Protein AF-A0A7G1I398-F1 (afdb_monomer_lite)

Sequence (255 aa):
MATLSQIRTWSTQHLIEAATYWTKTADQWEDVFLQMRNQSHTLIWEGAGGDALRARTGADFTVVSAKADQLRQASKIARDGAGTIGAAQRRVLFAIEDTHNAGFAVGEDFSVIDSRTSRSAAEQAARQAQAQAFAADIRQRVAQLLGVEHDVAGKITAATAGIAATTFPETPHDPKPRIQAVDNHTFKDSPQQPQPPDDPARMTPEQARAAYNQLKGEIRDHNSWRPRSMTPARSPPTTEKQMRSMPGKAPWRRS

pLDDT: mean 79.18, std 24.16, range [28.58, 98.69]

Radius of gyration: 39.46 Å; chains: 1; bounding box: 92×40×118 Å

Structure (mmCIF, N/CA/C/O backbone):
data_AF-A0A7G1I398-F1
#
_entry.id   AF-A0A7G1I398-F1
#
loop_
_atom_site.group_PDB
_atom_site.id
_atom_site.type_symbol
_atom_site.label_atom_id
_atom_site.label_alt_id
_atom_site.label_comp_id
_atom_site.label_asym_id
_atom_site.label_entity_id
_atom_site.label_seq_id
_atom_site.pdbx_PDB_ins_code
_atom_site.Cartn_x
_atom_site.Cartn_y
_atom_site.Cartn_z
_atom_site.occupancy
_atom_site.B_iso_or_equiv
_atom_site.auth_seq_id
_atom_site.auth_comp_id
_atom_site.auth_asym_id
_atom_site.auth_atom_id
_atom_site.pdbx_PDB_model_num
ATOM 1 N N . MET A 1 1 ? 2.650 -4.520 18.906 1.00 71.25 1 MET A N 1
ATOM 2 C CA . MET A 1 1 ? 1.226 -4.168 18.706 1.00 71.25 1 MET A CA 1
ATOM 3 C C . MET A 1 1 ? 1.149 -2.666 18.511 1.00 71.25 1 MET A C 1
ATOM 5 O O . MET A 1 1 ? 1.918 -1.976 19.169 1.00 71.25 1 MET A O 1
ATOM 9 N N . ALA A 1 2 ? 0.291 -2.186 17.610 1.00 89.88 2 ALA A N 1
ATOM 10 C CA . ALA A 1 2 ? 0.065 -0.751 17.444 1.00 89.88 2 ALA A CA 1
ATOM 11 C C . ALA A 1 2 ? -0.754 -0.188 18.620 1.00 89.88 2 ALA A C 1
ATOM 13 O O . ALA A 1 2 ? -1.571 -0.919 19.176 1.00 89.88 2 ALA A O 1
ATOM 14 N N . THR A 1 3 ? -0.552 1.078 18.983 1.00 96.50 3 THR A N 1
ATOM 15 C CA . THR A 1 3 ? -1.338 1.795 20.004 1.00 96.50 3 THR A CA 1
ATOM 16 C C . THR A 1 3 ? -2.408 2.687 19.374 1.00 96.50 3 THR A C 1
ATOM 18 O O . THR A 1 3 ? -2.333 3.027 18.191 1.00 96.50 3 THR A O 1
ATOM 21 N N . LEU A 1 4 ? -3.400 3.119 20.157 1.00 96.75 4 LEU A N 1
ATOM 22 C CA . LEU A 1 4 ? -4.424 4.069 19.703 1.00 96.75 4 LEU A CA 1
ATOM 23 C C . LEU A 1 4 ? -3.814 5.352 19.121 1.00 96.75 4 LEU A C 1
ATOM 25 O O . LEU A 1 4 ? -4.210 5.796 18.040 1.00 96.75 4 LEU A O 1
ATOM 29 N N . SER A 1 5 ? -2.835 5.933 19.813 1.00 97.38 5 SER A N 1
ATOM 30 C CA . SER A 1 5 ? -2.100 7.106 19.333 1.00 97.38 5 SER A CA 1
ATOM 31 C C . SER A 1 5 ? -1.434 6.866 17.974 1.00 97.38 5 SER A C 1
ATOM 33 O O . SER A 1 5 ? -1.557 7.709 17.086 1.00 97.38 5 SER A O 1
ATOM 35 N N . GLN A 1 6 ? -0.815 5.699 17.767 1.00 96.75 6 GLN A N 1
ATOM 36 C CA . GLN A 1 6 ? -0.226 5.316 16.480 1.00 96.75 6 GLN A CA 1
ATOM 37 C C . GLN A 1 6 ? -1.281 5.143 15.382 1.00 96.75 6 GLN A C 1
ATOM 39 O O . GLN A 1 6 ? -1.064 5.578 14.255 1.00 96.75 6 GLN A O 1
ATOM 44 N N . ILE A 1 7 ? -2.445 4.555 15.686 1.00 97.06 7 ILE A N 1
ATOM 45 C CA . ILE A 1 7 ? -3.538 4.441 14.708 1.00 97.06 7 ILE A CA 1
ATOM 46 C C . ILE A 1 7 ? -4.062 5.820 14.302 1.00 97.06 7 ILE A C 1
ATOM 48 O O . ILE A 1 7 ? -4.357 6.038 13.129 1.00 97.06 7 ILE A O 1
ATOM 52 N N . ARG A 1 8 ? -4.162 6.773 15.235 1.00 96.88 8 ARG A N 1
ATOM 53 C CA . ARG A 1 8 ? -4.637 8.137 14.944 1.00 96.88 8 ARG A CA 1
ATOM 54 C C . ARG A 1 8 ? -3.692 8.916 14.035 1.00 96.88 8 ARG A C 1
ATOM 56 O O . ARG A 1 8 ? -4.161 9.692 13.210 1.00 96.88 8 ARG A O 1
ATOM 63 N N . THR A 1 9 ? -2.387 8.709 14.174 1.00 96.38 9 THR A N 1
ATOM 64 C CA . THR A 1 9 ? -1.365 9.399 13.373 1.00 96.38 9 THR A CA 1
ATOM 65 C C . THR A 1 9 ? -0.892 8.591 12.167 1.00 96.38 9 THR A C 1
ATOM 67 O O . THR A 1 9 ? -0.005 9.043 11.440 1.00 96.38 9 THR A O 1
ATOM 70 N N . TRP A 1 10 ? -1.483 7.416 11.922 1.00 94.25 10 TRP A N 1
ATOM 71 C CA . TRP A 1 10 ? -1.125 6.563 10.795 1.00 94.25 10 TRP A CA 1
ATOM 72 C C . TRP A 1 10 ? -1.279 7.326 9.478 1.00 94.25 10 TRP A C 1
ATOM 74 O O . TRP A 1 10 ? -2.352 7.846 9.169 1.00 94.25 10 TRP A O 1
ATOM 84 N N . SER A 1 11 ? -0.199 7.382 8.699 1.00 93.69 11 SER A N 1
ATOM 85 C CA . SER A 1 11 ? -0.144 8.122 7.440 1.00 93.69 11 SER A CA 1
ATOM 86 C C . SER A 1 11 ? 0.195 7.199 6.280 1.00 93.69 11 SER A C 1
ATOM 88 O O . SER A 1 11 ? 1.131 6.405 6.346 1.00 93.69 11 SER A O 1
ATOM 90 N N . THR A 1 12 ? -0.537 7.353 5.179 1.00 96.69 12 THR A N 1
ATOM 91 C CA . THR A 1 12 ? -0.283 6.669 3.902 1.00 96.69 12 THR A CA 1
ATOM 92 C C . THR A 1 12 ? 0.390 7.583 2.877 1.00 96.69 12 THR A C 1
ATOM 94 O O . THR A 1 12 ? 0.516 7.210 1.713 1.00 96.69 12 THR A O 1
ATOM 97 N N . GLN A 1 13 ? 0.806 8.790 3.277 1.00 96.75 13 GLN A N 1
ATOM 98 C CA . GLN A 1 13 ? 1.370 9.791 2.367 1.00 96.75 13 GLN A CA 1
ATOM 99 C C . GLN A 1 13 ? 2.635 9.284 1.666 1.00 96.75 13 GLN A C 1
ATOM 101 O O . GLN A 1 13 ? 2.775 9.458 0.459 1.00 96.75 13 GLN A O 1
ATOM 106 N N . HIS A 1 14 ? 3.487 8.559 2.391 1.00 95.75 14 HIS A N 1
ATOM 107 C CA . HIS A 1 14 ? 4.705 7.956 1.851 1.00 95.75 14 HIS A CA 1
ATOM 108 C C . HIS A 1 14 ? 4.433 7.019 0.657 1.00 95.75 14 HIS A C 1
ATOM 110 O O . HIS A 1 14 ? 5.221 6.978 -0.283 1.00 95.75 14 HIS A O 1
ATOM 116 N N . LEU A 1 15 ? 3.296 6.310 0.634 1.00 98.00 15 LEU A N 1
ATOM 117 C CA . LEU A 1 15 ? 2.907 5.465 -0.503 1.00 98.00 15 LEU A CA 1
ATOM 118 C C . LEU A 1 15 ? 2.505 6.296 -1.728 1.00 98.00 15 LEU A C 1
ATOM 120 O O . LEU A 1 15 ? 2.815 5.926 -2.859 1.00 98.00 15 LEU A O 1
ATOM 124 N N . ILE A 1 16 ? 1.838 7.433 -1.519 1.00 98.19 16 ILE A N 1
ATOM 125 C CA . ILE A 1 16 ? 1.451 8.352 -2.599 1.00 98.19 16 ILE A CA 1
ATOM 126 C C . ILE A 1 16 ? 2.683 9.044 -3.194 1.00 98.19 16 ILE A C 1
ATOM 128 O O . ILE A 1 16 ? 2.800 9.172 -4.418 1.00 98.19 16 ILE A O 1
ATOM 132 N N . GLU A 1 17 ? 3.619 9.448 -2.338 1.00 97.69 17 GLU A N 1
ATOM 133 C CA . GLU A 1 17 ? 4.909 10.013 -2.736 1.00 97.69 17 GLU A CA 1
ATOM 134 C C . GLU A 1 17 ? 5.735 8.992 -3.525 1.00 97.69 17 GLU A C 1
ATOM 136 O O . GLU A 1 17 ? 6.160 9.289 -4.644 1.00 97.69 17 GLU A O 1
ATOM 141 N N . ALA A 1 18 ? 5.876 7.765 -3.010 1.00 96.81 18 ALA A N 1
ATOM 142 C CA . ALA A 1 18 ? 6.574 6.680 -3.697 1.00 96.81 18 ALA A CA 1
ATOM 143 C C . ALA A 1 18 ? 5.941 6.368 -5.059 1.00 96.81 18 ALA A C 1
ATOM 145 O O . ALA A 1 18 ? 6.643 6.277 -6.066 1.00 96.81 18 ALA A O 1
ATOM 146 N N . ALA A 1 19 ? 4.609 6.286 -5.126 1.00 98.31 19 ALA A N 1
ATOM 147 C CA . ALA A 1 19 ? 3.917 6.046 -6.383 1.00 98.31 19 ALA A CA 1
ATOM 148 C C . ALA A 1 19 ? 4.198 7.137 -7.419 1.00 98.31 19 ALA A C 1
ATOM 150 O O . ALA A 1 19 ? 4.445 6.826 -8.583 1.00 98.31 19 ALA A O 1
ATOM 151 N N . THR A 1 20 ? 4.170 8.402 -7.000 1.00 98.44 20 THR A N 1
ATOM 152 C CA . THR A 1 20 ? 4.466 9.549 -7.867 1.00 98.44 20 THR A CA 1
ATOM 153 C C . THR A 1 20 ? 5.910 9.513 -8.351 1.00 98.44 20 THR A C 1
ATOM 155 O O . THR A 1 20 ? 6.162 9.691 -9.543 1.00 98.44 20 THR A O 1
ATOM 158 N N . TYR A 1 21 ? 6.845 9.217 -7.450 1.00 97.88 21 TYR A N 1
ATOM 159 C CA . TYR A 1 21 ? 8.257 9.079 -7.776 1.00 97.88 21 TYR A CA 1
ATOM 160 C C . TYR A 1 21 ? 8.503 7.970 -8.807 1.00 97.88 21 TYR A C 1
ATOM 162 O O . TYR A 1 21 ? 9.111 8.231 -9.840 1.00 97.88 21 TYR A O 1
ATOM 170 N N . TRP A 1 22 ? 7.983 6.759 -8.589 1.00 98.31 22 TRP A N 1
ATOM 171 C CA . TRP A 1 22 ? 8.183 5.642 -9.519 1.00 98.31 22 TRP A CA 1
ATOM 172 C C . TRP A 1 22 ? 7.552 5.878 -10.892 1.00 98.31 22 TRP A C 1
ATOM 174 O O . TRP A 1 22 ? 8.166 5.513 -11.889 1.00 98.31 22 TRP A O 1
ATOM 184 N N . THR A 1 23 ? 6.387 6.537 -10.964 1.00 98.56 23 THR A N 1
ATOM 185 C CA . THR A 1 23 ? 5.783 6.916 -12.255 1.00 98.56 23 THR A CA 1
ATOM 186 C C . THR A 1 23 ? 6.714 7.865 -13.012 1.00 98.56 23 THR A C 1
ATOM 188 O O . THR A 1 23 ? 7.063 7.598 -14.155 1.00 98.56 23 THR A O 1
ATOM 191 N N . LYS A 1 24 ? 7.202 8.921 -12.347 1.00 98.44 24 LYS A N 1
ATOM 192 C CA . LYS A 1 24 ? 8.122 9.886 -12.960 1.00 98.44 24 LYS A CA 1
ATOM 193 C C . LYS A 1 24 ? 9.428 9.231 -13.422 1.00 98.44 24 LYS A C 1
ATOM 195 O O . LYS A 1 24 ? 9.930 9.554 -14.493 1.00 98.44 24 LYS A O 1
ATOM 200 N N . THR A 1 25 ? 9.977 8.325 -12.616 1.00 97.62 25 THR A N 1
ATOM 201 C CA . THR A 1 25 ? 11.196 7.586 -12.959 1.00 97.62 25 THR A CA 1
ATOM 202 C C . THR A 1 25 ? 10.980 6.687 -14.176 1.00 97.62 25 THR A C 1
ATOM 204 O O . THR A 1 25 ? 11.823 6.683 -15.067 1.00 97.62 25 THR A O 1
ATOM 207 N N . ALA A 1 26 ? 9.850 5.975 -14.246 1.00 98.00 26 ALA A N 1
ATOM 208 C CA . ALA A 1 26 ? 9.494 5.139 -15.392 1.00 98.00 26 ALA A CA 1
ATOM 209 C C . ALA A 1 26 ? 9.426 5.954 -16.693 1.00 98.00 26 ALA A C 1
ATOM 211 O O . ALA A 1 26 ? 10.051 5.577 -17.682 1.00 98.00 26 ALA A O 1
ATOM 212 N N . ASP A 1 27 ? 8.736 7.096 -16.660 1.00 98.25 27 ASP A N 1
ATOM 213 C CA . ASP A 1 27 ? 8.583 7.969 -17.827 1.00 98.25 27 ASP A CA 1
ATOM 214 C C . ASP A 1 27 ? 9.939 8.532 -18.281 1.00 98.25 27 ASP A C 1
ATOM 216 O O . ASP A 1 27 ? 10.291 8.458 -19.456 1.00 98.25 27 ASP A O 1
ATOM 220 N N . GLN A 1 28 ? 10.767 9.000 -17.339 1.00 98.25 28 GLN A N 1
ATOM 221 C CA . GLN A 1 28 ? 12.103 9.509 -17.656 1.00 98.25 28 GLN A CA 1
ATOM 222 C C . GLN A 1 28 ? 13.011 8.434 -18.273 1.00 98.25 28 GLN A C 1
ATOM 224 O O . GLN A 1 28 ? 13.799 8.728 -19.173 1.00 98.25 28 GLN A O 1
ATOM 229 N N . TRP A 1 29 ? 12.944 7.200 -17.773 1.00 97.00 29 TRP A N 1
ATOM 230 C CA . TRP A 1 29 ? 13.740 6.095 -18.299 1.00 97.00 29 TRP A CA 1
ATOM 231 C C . TRP A 1 29 ? 13.342 5.749 -19.732 1.00 97.00 29 TRP A C 1
ATOM 233 O O . TRP A 1 29 ? 14.214 5.627 -20.592 1.00 97.00 29 TRP A O 1
ATOM 243 N N . GLU A 1 30 ? 12.047 5.634 -20.012 1.00 97.56 30 GLU A N 1
ATOM 244 C CA . GLU A 1 30 ? 11.581 5.368 -21.372 1.00 97.56 30 GLU A CA 1
ATOM 245 C C . GLU A 1 30 ? 11.932 6.495 -22.336 1.00 97.56 30 GLU A C 1
ATOM 247 O O . GLU A 1 30 ? 12.449 6.207 -23.414 1.00 97.56 30 GLU A O 1
ATOM 252 N N .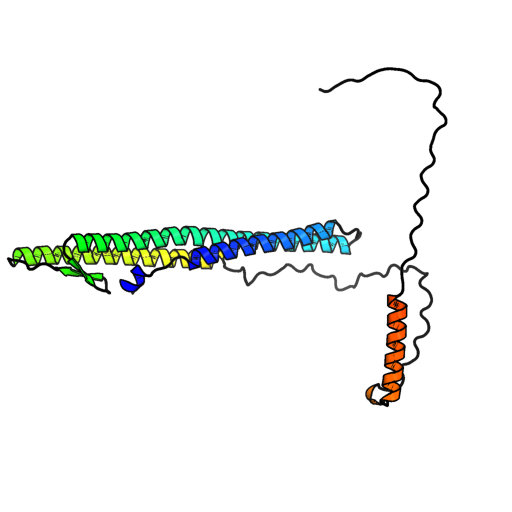 ASP A 1 31 ? 11.732 7.755 -21.944 1.00 97.88 31 ASP A N 1
ATOM 253 C CA . ASP A 1 31 ? 12.031 8.912 -22.791 1.00 97.88 31 ASP A CA 1
ATOM 254 C C . ASP A 1 31 ? 13.504 8.934 -23.221 1.00 97.88 31 ASP A C 1
ATOM 256 O O . ASP A 1 31 ? 13.814 9.054 -24.411 1.00 97.88 31 ASP A O 1
ATOM 260 N N . VAL A 1 32 ? 14.428 8.762 -22.268 1.00 97.75 32 VAL A N 1
ATOM 261 C CA . VAL A 1 32 ? 15.874 8.799 -22.539 1.00 97.75 32 VAL A CA 1
ATOM 262 C C . VAL A 1 32 ? 16.300 7.645 -23.449 1.00 97.75 32 VAL A C 1
ATOM 264 O O . VAL A 1 32 ? 17.041 7.856 -24.414 1.00 97.75 32 VAL A O 1
ATOM 267 N N . PHE A 1 33 ? 15.831 6.423 -23.186 1.00 97.12 33 PHE A N 1
ATOM 268 C CA . PHE A 1 33 ? 16.228 5.262 -23.987 1.00 97.12 33 PHE A CA 1
ATOM 269 C C . PHE A 1 33 ? 15.551 5.248 -25.364 1.00 97.12 33 PHE A C 1
ATOM 271 O O . PHE A 1 33 ? 16.179 4.851 -26.350 1.00 97.12 33 PHE A O 1
ATOM 278 N N . LEU A 1 34 ? 14.316 5.747 -25.472 1.00 97.06 34 LEU A N 1
ATOM 279 C CA . LEU A 1 34 ? 13.642 5.942 -26.753 1.00 97.06 34 LEU A CA 1
ATOM 280 C C . LEU A 1 34 ? 14.368 6.993 -27.595 1.00 97.06 34 LEU A C 1
ATOM 282 O O . LEU A 1 34 ? 14.588 6.780 -28.789 1.00 97.06 34 LEU A O 1
ATOM 286 N N . GLN A 1 35 ? 14.785 8.104 -26.982 1.00 97.31 35 GLN A N 1
ATOM 287 C CA . GLN A 1 35 ? 15.573 9.130 -27.657 1.00 97.31 35 GLN A CA 1
ATOM 288 C C . GLN A 1 35 ? 16.888 8.554 -28.192 1.00 97.31 35 GLN A C 1
ATOM 290 O O . GLN A 1 35 ? 17.193 8.751 -29.369 1.00 97.31 35 GLN A O 1
ATOM 295 N N . MET A 1 36 ? 17.633 7.808 -27.371 1.00 95.94 36 MET A N 1
ATOM 296 C CA . MET A 1 36 ? 18.892 7.175 -27.779 1.00 95.94 36 MET A CA 1
ATOM 297 C C . MET A 1 36 ? 18.688 6.212 -28.957 1.00 95.94 36 MET A C 1
ATOM 299 O O . MET A 1 36 ? 19.416 6.272 -29.953 1.00 95.94 36 MET A O 1
ATOM 303 N N . ARG A 1 37 ? 17.658 5.359 -28.884 1.00 96.38 37 ARG A N 1
ATOM 304 C CA . ARG A 1 37 ? 17.285 4.455 -29.977 1.00 96.38 37 ARG A CA 1
ATOM 305 C C . ARG A 1 37 ? 16.966 5.232 -31.250 1.00 96.38 37 ARG A C 1
ATOM 307 O O . ARG A 1 37 ? 17.517 4.920 -32.302 1.00 96.38 37 ARG A O 1
ATOM 314 N N . ASN A 1 38 ? 16.127 6.261 -31.172 1.00 96.56 38 ASN A N 1
ATOM 315 C CA . ASN A 1 38 ? 15.744 7.054 -32.339 1.00 96.56 38 ASN A CA 1
ATOM 316 C C . ASN A 1 38 ? 16.949 7.778 -32.949 1.00 96.56 38 ASN A C 1
ATOM 318 O O . ASN A 1 38 ? 17.135 7.737 -34.164 1.00 96.56 38 ASN A O 1
ATOM 322 N N . GLN A 1 39 ? 17.818 8.364 -32.123 1.00 95.62 39 GLN A N 1
ATOM 323 C CA . GLN A 1 39 ? 19.050 9.007 -32.580 1.00 95.62 39 GLN A CA 1
ATOM 324 C C . GLN A 1 39 ? 19.962 8.030 -33.331 1.00 95.62 39 GLN A C 1
ATOM 326 O O . GLN A 1 39 ? 20.506 8.403 -34.370 1.00 95.62 39 GLN A O 1
ATOM 331 N N . SER A 1 40 ? 20.056 6.766 -32.898 1.00 94.88 40 SER A N 1
ATOM 332 C CA . SER A 1 40 ? 20.838 5.744 -33.614 1.00 94.88 40 SER A CA 1
ATOM 333 C C . SER A 1 40 ? 20.365 5.502 -35.056 1.00 94.88 40 SER A C 1
ATOM 335 O O . SER A 1 40 ? 21.173 5.176 -35.926 1.00 94.88 40 SER A O 1
ATOM 337 N N . HIS A 1 41 ? 19.072 5.706 -35.328 1.00 92.75 41 HIS A N 1
ATOM 338 C CA . HIS A 1 41 ? 18.492 5.598 -36.667 1.00 92.75 41 HIS A CA 1
ATOM 339 C C . HIS A 1 41 ? 18.659 6.876 -37.502 1.00 92.75 41 HIS A C 1
ATOM 341 O O . HIS A 1 41 ? 18.581 6.807 -38.724 1.00 92.75 41 HIS A O 1
ATOM 347 N N . THR A 1 42 ? 18.903 8.031 -36.873 1.00 93.44 42 THR A N 1
ATOM 348 C CA . THR A 1 42 ? 19.147 9.301 -37.586 1.00 93.44 42 THR A CA 1
ATOM 349 C C . THR A 1 42 ? 20.588 9.467 -38.066 1.00 93.44 42 THR A C 1
ATOM 351 O O . THR A 1 42 ? 20.854 10.274 -38.954 1.00 93.44 42 THR A O 1
ATOM 354 N N . LEU A 1 43 ? 21.528 8.714 -37.488 1.00 89.69 43 LEU A N 1
ATOM 355 C CA . LEU A 1 43 ? 22.930 8.737 -37.889 1.00 89.69 43 LEU A CA 1
ATOM 356 C C . LEU A 1 43 ? 23.108 7.998 -39.220 1.00 89.69 43 LEU A C 1
ATOM 358 O O . LEU A 1 43 ? 22.781 6.815 -39.327 1.00 89.69 43 LEU A O 1
ATOM 362 N N . ILE A 1 44 ? 23.704 8.668 -40.210 1.00 89.06 44 ILE A N 1
ATOM 363 C CA . ILE A 1 44 ? 24.134 8.034 -41.465 1.00 89.06 44 ILE A CA 1
ATOM 364 C C . ILE A 1 44 ? 25.447 7.287 -41.196 1.00 89.06 44 ILE A C 1
ATOM 366 O O . ILE A 1 44 ? 26.535 7.732 -41.551 1.00 89.06 44 ILE A O 1
ATOM 370 N N . TRP A 1 45 ? 25.331 6.169 -40.483 1.00 91.88 45 TRP A N 1
ATOM 371 C CA . TRP A 1 45 ? 26.406 5.209 -40.265 1.00 91.88 45 TRP A CA 1
ATOM 372 C C . TRP A 1 45 ? 25.984 3.867 -40.856 1.00 91.88 45 TRP A C 1
ATOM 374 O O . TRP A 1 45 ? 25.194 3.112 -40.274 1.00 91.88 45 TRP A O 1
ATOM 384 N N . GLU A 1 46 ? 26.496 3.611 -42.055 1.00 90.31 46 GLU A N 1
ATOM 385 C CA . GLU A 1 46 ? 26.275 2.378 -42.800 1.00 90.31 46 GLU A CA 1
ATOM 386 C C . GLU A 1 46 ? 27.310 1.308 -42.428 1.00 90.31 46 GLU A C 1
ATOM 388 O O . GLU A 1 46 ? 28.427 1.603 -41.994 1.00 90.31 46 GLU A O 1
ATOM 393 N N . GLY A 1 47 ? 26.924 0.045 -42.601 1.00 89.81 47 GLY A N 1
ATOM 394 C CA . GLY A 1 47 ? 27.752 -1.111 -42.281 1.00 89.81 47 GLY A CA 1
ATOM 395 C C . GLY A 1 47 ? 27.607 -1.605 -40.840 1.00 89.81 47 GLY A C 1
ATOM 396 O O . GLY A 1 47 ? 26.862 -1.062 -40.022 1.00 89.81 47 GLY A O 1
ATOM 397 N N . ALA A 1 48 ? 28.362 -2.662 -40.531 1.00 89.81 48 ALA A N 1
ATOM 398 C CA . ALA A 1 48 ? 28.159 -3.496 -39.345 1.00 89.81 48 ALA A CA 1
ATOM 399 C C . ALA A 1 48 ? 28.182 -2.735 -38.004 1.00 89.81 48 ALA A C 1
ATOM 401 O O . ALA A 1 48 ? 27.483 -3.122 -37.072 1.00 89.81 48 ALA A O 1
ATOM 402 N N . GLY A 1 49 ? 28.960 -1.652 -37.894 1.00 87.44 49 GLY A N 1
ATOM 403 C CA . GLY A 1 49 ? 29.008 -0.828 -36.681 1.00 87.44 49 GLY A CA 1
ATOM 404 C C . GLY A 1 49 ? 27.700 -0.076 -36.411 1.00 87.44 49 GLY A C 1
ATOM 405 O O . GLY A 1 49 ? 27.202 -0.090 -35.286 1.00 87.44 49 GLY A O 1
ATOM 406 N N . GLY A 1 50 ? 27.101 0.517 -37.448 1.00 91.12 50 GLY A N 1
ATOM 407 C CA . GLY A 1 50 ? 25.801 1.178 -37.336 1.00 91.12 50 GLY A CA 1
ATOM 408 C C . GLY A 1 50 ? 24.674 0.186 -37.045 1.00 91.12 50 GLY A C 1
ATOM 409 O O . GLY A 1 50 ? 23.800 0.468 -36.224 1.00 91.12 50 GLY A O 1
ATOM 410 N N . ASP A 1 51 ? 24.716 -0.998 -37.663 1.00 91.25 51 ASP A N 1
ATOM 411 C CA . ASP A 1 51 ? 23.745 -2.067 -37.396 1.00 91.25 51 ASP A CA 1
ATOM 412 C C . ASP A 1 51 ? 23.836 -2.558 -35.948 1.00 91.25 51 ASP A C 1
ATOM 414 O O . ASP A 1 51 ? 22.812 -2.690 -35.277 1.00 91.25 51 ASP A O 1
ATOM 418 N N . ALA A 1 52 ? 25.055 -2.742 -35.432 1.00 90.94 52 ALA A N 1
ATOM 419 C CA . ALA A 1 52 ? 25.286 -3.111 -34.040 1.00 90.94 52 ALA A CA 1
ATOM 420 C C . ALA A 1 52 ? 24.789 -2.034 -33.059 1.00 90.94 52 ALA A C 1
ATOM 422 O O . ALA A 1 52 ? 24.173 -2.372 -32.048 1.00 90.94 52 ALA A O 1
ATOM 423 N N . LEU A 1 53 ? 24.990 -0.744 -33.359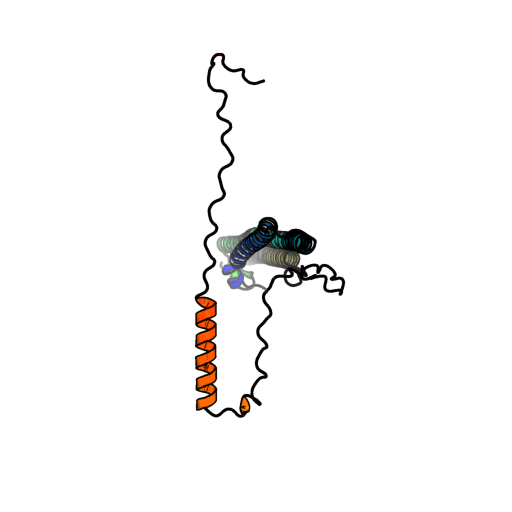 1.00 92.44 53 LEU A N 1
ATOM 424 C CA . LEU A 1 53 ? 24.468 0.358 -32.541 1.00 92.44 53 LEU A CA 1
ATOM 425 C C . LEU A 1 53 ? 22.931 0.346 -32.483 1.00 92.44 53 LEU A C 1
ATOM 427 O O . LEU A 1 53 ? 22.349 0.436 -31.399 1.00 92.44 53 LEU A O 1
ATOM 431 N N . ARG A 1 54 ? 22.265 0.212 -33.637 1.00 94.44 54 ARG A N 1
ATOM 432 C CA . ARG A 1 54 ? 20.795 0.134 -33.718 1.00 94.44 54 ARG A CA 1
ATOM 433 C C . ARG A 1 54 ? 20.257 -1.092 -32.977 1.00 94.44 54 ARG A C 1
ATOM 435 O O . ARG A 1 54 ? 19.291 -0.980 -32.225 1.00 94.44 54 ARG A O 1
ATOM 442 N N . ALA A 1 55 ? 20.910 -2.245 -33.134 1.00 92.81 55 ALA A N 1
ATOM 443 C CA . ALA A 1 55 ? 20.542 -3.470 -32.430 1.00 92.81 55 ALA A CA 1
ATOM 444 C C . ALA A 1 55 ? 20.676 -3.317 -30.907 1.00 92.81 55 ALA A C 1
ATOM 446 O O . ALA A 1 55 ? 19.740 -3.635 -30.174 1.00 92.81 55 ALA A O 1
ATOM 447 N N . ARG A 1 56 ? 21.804 -2.774 -30.429 1.00 93.25 56 ARG A N 1
ATOM 448 C CA . ARG A 1 56 ? 22.057 -2.571 -28.997 1.00 93.25 56 ARG A CA 1
ATOM 449 C C . ARG A 1 56 ? 21.071 -1.592 -28.372 1.00 93.25 56 ARG A C 1
ATOM 451 O O . ARG A 1 56 ? 20.437 -1.925 -27.381 1.00 93.25 56 ARG A O 1
ATOM 458 N N . THR A 1 57 ? 20.888 -0.415 -28.969 1.00 95.25 57 THR A N 1
ATOM 459 C CA . THR A 1 57 ? 19.953 0.590 -28.431 1.00 95.25 57 THR A CA 1
ATOM 460 C C . THR A 1 57 ? 18.502 0.097 -28.433 1.00 95.25 57 THR A C 1
ATOM 462 O O . THR A 1 57 ? 17.743 0.429 -27.525 1.00 95.25 57 THR A O 1
ATOM 465 N N . GLY A 1 58 ? 18.113 -0.746 -29.398 1.00 94.94 58 GLY A N 1
ATOM 466 C CA . GLY A 1 58 ? 16.820 -1.435 -29.389 1.00 94.94 58 GLY A CA 1
ATOM 467 C C . GLY A 1 58 ? 16.682 -2.473 -28.267 1.00 94.94 58 GLY A C 1
ATOM 468 O O . GLY A 1 58 ? 15.641 -2.526 -27.605 1.00 94.94 58 GLY A O 1
ATOM 469 N N . ALA A 1 59 ? 17.722 -3.277 -28.028 1.00 94.81 59 ALA A N 1
ATOM 470 C CA . ALA A 1 59 ? 17.746 -4.256 -26.941 1.00 94.81 59 ALA A CA 1
ATOM 471 C C . ALA A 1 59 ? 17.701 -3.575 -25.563 1.00 94.81 59 ALA A C 1
ATOM 473 O O . ALA A 1 59 ? 16.873 -3.937 -24.727 1.00 94.81 59 ALA A O 1
ATOM 474 N N . ASP A 1 60 ? 18.515 -2.537 -25.362 1.00 94.88 60 ASP A N 1
ATOM 475 C CA . ASP A 1 60 ? 18.554 -1.756 -24.124 1.00 94.88 60 ASP A CA 1
ATOM 476 C C . ASP A 1 60 ? 17.202 -1.082 -23.851 1.00 94.88 60 ASP A C 1
ATOM 478 O O . ASP A 1 60 ? 16.684 -1.168 -22.738 1.00 94.88 60 ASP A O 1
ATOM 482 N N . PHE A 1 61 ? 16.577 -0.483 -24.875 1.00 95.94 61 PHE A N 1
ATOM 483 C CA . PHE A 1 61 ? 15.235 0.092 -24.748 1.00 95.94 61 PHE A CA 1
ATOM 484 C C . PHE A 1 61 ? 14.203 -0.955 -24.311 1.00 95.94 61 PHE A C 1
ATOM 486 O O . PHE A 1 61 ? 13.407 -0.690 -23.417 1.00 95.94 61 PHE A O 1
ATOM 493 N N . THR A 1 62 ? 14.253 -2.166 -24.874 1.00 96.00 62 THR A N 1
ATOM 494 C CA . THR A 1 62 ? 13.336 -3.256 -24.495 1.00 96.00 62 THR A CA 1
ATOM 495 C C . THR A 1 62 ? 13.478 -3.631 -23.016 1.00 96.00 62 THR A C 1
ATOM 497 O O . THR A 1 62 ? 12.473 -3.802 -22.324 1.00 96.00 62 THR A O 1
ATOM 500 N N . VAL A 1 63 ? 14.714 -3.726 -22.511 1.00 95.56 63 VAL A N 1
ATOM 501 C CA . VAL A 1 63 ? 14.979 -3.994 -21.088 1.00 95.56 63 VAL A CA 1
ATOM 502 C C . VAL A 1 63 ? 14.415 -2.872 -20.217 1.00 95.56 63 VAL A C 1
ATOM 504 O O . VAL A 1 63 ? 13.718 -3.148 -19.241 1.00 95.56 63 VAL A O 1
ATOM 507 N N . VAL A 1 64 ? 14.677 -1.613 -20.573 1.00 96.12 64 VAL A N 1
ATOM 508 C CA . VAL A 1 64 ? 14.230 -0.460 -19.784 1.00 96.12 64 VAL A CA 1
ATOM 509 C C . VAL A 1 64 ? 12.716 -0.312 -19.775 1.00 96.12 64 VAL A C 1
ATOM 511 O O . VAL A 1 64 ? 12.165 -0.108 -18.697 1.00 96.12 64 VAL A O 1
ATOM 514 N N . SER A 1 65 ? 12.033 -0.473 -20.910 1.00 96.44 65 SER A N 1
ATOM 515 C CA . SER A 1 65 ? 10.565 -0.431 -20.961 1.00 96.44 65 SER A CA 1
ATOM 516 C C . SER A 1 65 ? 9.940 -1.471 -20.032 1.00 96.44 65 SER A C 1
ATOM 518 O O . SER A 1 65 ? 9.052 -1.147 -19.249 1.00 96.44 65 SER A O 1
ATOM 520 N N . ALA A 1 66 ? 10.477 -2.696 -19.998 1.00 95.88 66 ALA A N 1
ATOM 521 C CA . ALA A 1 66 ? 9.995 -3.709 -19.060 1.00 95.88 66 ALA A CA 1
ATOM 522 C C . ALA A 1 66 ? 10.172 -3.281 -17.588 1.00 95.88 66 ALA A C 1
ATOM 524 O O . ALA A 1 66 ? 9.312 -3.554 -16.750 1.00 95.88 66 ALA A O 1
ATOM 525 N N . LYS A 1 67 ? 11.266 -2.586 -17.247 1.00 95.88 67 LYS A N 1
ATOM 526 C CA . LYS A 1 67 ? 11.494 -2.051 -15.891 1.00 95.88 67 LYS A CA 1
ATOM 527 C C . LYS A 1 67 ? 10.624 -0.838 -15.572 1.00 95.88 67 LYS A C 1
ATOM 529 O O . LYS A 1 67 ? 10.154 -0.715 -14.441 1.00 95.88 67 LYS A O 1
ATOM 534 N N . ALA A 1 68 ? 10.375 0.026 -16.548 1.00 97.25 68 ALA A N 1
ATOM 535 C CA . ALA A 1 68 ? 9.440 1.135 -16.426 1.00 97.25 68 ALA A CA 1
ATOM 536 C C . ALA A 1 68 ? 8.019 0.619 -16.140 1.00 97.25 68 ALA A C 1
ATOM 538 O O . ALA A 1 68 ? 7.359 1.108 -15.223 1.00 97.25 68 ALA A O 1
ATOM 539 N N . ASP A 1 69 ? 7.594 -0.452 -16.811 1.00 97.38 69 ASP A N 1
ATOM 540 C CA . ASP A 1 69 ? 6.318 -1.113 -16.528 1.00 97.38 69 ASP A CA 1
ATOM 541 C C . ASP A 1 69 ? 6.261 -1.711 -15.115 1.00 97.38 69 ASP A C 1
ATOM 543 O O . ASP A 1 69 ? 5.253 -1.553 -14.420 1.00 97.38 69 ASP A O 1
ATOM 547 N N . GLN A 1 70 ? 7.352 -2.323 -14.631 1.00 97.50 70 GLN A N 1
ATOM 548 C CA . GLN A 1 70 ? 7.443 -2.772 -13.232 1.00 97.50 70 GLN A CA 1
ATOM 549 C C . GLN A 1 70 ? 7.262 -1.605 -12.245 1.00 97.50 70 GLN A C 1
ATOM 551 O O . GLN A 1 70 ? 6.501 -1.721 -11.281 1.00 97.50 70 GLN A O 1
ATOM 556 N N . LEU A 1 71 ? 7.904 -0.458 -12.497 1.00 98.06 71 LEU A N 1
ATOM 557 C CA . LEU A 1 71 ? 7.750 0.746 -11.673 1.00 98.06 71 LEU A CA 1
ATOM 558 C C . LEU A 1 71 ? 6.314 1.286 -11.696 1.00 98.06 71 LEU A C 1
ATOM 560 O O . LEU A 1 71 ? 5.776 1.626 -10.642 1.00 98.06 71 LEU A O 1
ATOM 564 N N . ARG A 1 72 ? 5.654 1.312 -12.860 1.00 98.50 72 ARG A N 1
ATOM 565 C CA . ARG A 1 72 ? 4.242 1.723 -12.970 1.00 98.50 72 ARG A CA 1
ATOM 566 C C . ARG A 1 72 ? 3.311 0.778 -12.216 1.00 98.50 72 ARG A C 1
ATOM 568 O O . ARG A 1 72 ? 2.384 1.237 -11.542 1.00 98.50 72 ARG A O 1
ATOM 575 N N . GLN A 1 73 ? 3.577 -0.526 -12.266 1.00 98.25 73 GLN A N 1
ATOM 576 C CA . GLN A 1 73 ? 2.830 -1.511 -11.489 1.00 98.25 73 GLN A CA 1
ATOM 577 C C . GLN A 1 73 ? 3.013 -1.287 -9.981 1.00 98.25 73 GLN A C 1
ATOM 579 O O . GLN A 1 73 ? 2.026 -1.278 -9.239 1.00 98.25 73 GLN A O 1
ATOM 584 N N . ALA A 1 74 ? 4.242 -1.032 -9.523 1.00 98.00 74 ALA A N 1
ATOM 585 C CA . ALA A 1 74 ? 4.512 -0.674 -8.132 1.00 98.00 74 ALA A CA 1
ATOM 586 C C . ALA A 1 74 ? 3.783 0.622 -7.725 1.00 98.00 74 ALA A C 1
ATOM 588 O O . ALA A 1 74 ? 3.161 0.666 -6.661 1.00 98.00 74 ALA A O 1
ATOM 589 N N . SER A 1 75 ? 3.759 1.645 -8.592 1.00 98.62 75 SER A N 1
ATOM 590 C CA . SER A 1 75 ? 2.998 2.882 -8.359 1.00 98.62 75 SER A CA 1
ATOM 591 C C . SER A 1 75 ? 1.510 2.621 -8.165 1.00 98.62 75 SER A C 1
ATOM 593 O O . SER A 1 75 ? 0.895 3.193 -7.264 1.00 98.62 75 SER A O 1
ATOM 595 N N . LYS A 1 76 ? 0.916 1.767 -9.006 1.00 98.62 76 LYS A N 1
ATOM 596 C CA . LYS A 1 76 ? -0.500 1.406 -8.897 1.00 98.62 76 LYS A CA 1
ATOM 597 C C . LYS A 1 76 ? -0.785 0.711 -7.567 1.00 98.62 76 LYS A C 1
ATOM 599 O O . LYS A 1 76 ? -1.688 1.130 -6.849 1.00 98.62 76 LYS A O 1
ATOM 604 N N . ILE A 1 77 ? 0.023 -0.289 -7.210 1.00 98.62 77 ILE A N 1
ATOM 605 C CA . ILE A 1 77 ? -0.106 -1.020 -5.942 1.00 98.62 77 ILE A CA 1
ATOM 606 C C . ILE A 1 77 ? -0.006 -0.065 -4.747 1.00 98.62 77 ILE A C 1
ATOM 608 O O . ILE A 1 77 ? -0.817 -0.162 -3.832 1.00 98.62 77 ILE A O 1
ATOM 612 N N . ALA A 1 78 ? 0.938 0.879 -4.756 1.00 98.50 78 ALA A N 1
ATOM 613 C CA . ALA A 1 78 ? 1.092 1.839 -3.667 1.00 98.50 78 ALA A CA 1
ATOM 614 C C . ALA A 1 78 ? -0.104 2.802 -3.542 1.00 98.50 78 ALA A C 1
ATOM 616 O O . ALA A 1 78 ? -0.571 3.038 -2.427 1.00 98.50 78 ALA A O 1
ATOM 617 N N . ARG A 1 79 ? -0.659 3.309 -4.655 1.00 98.69 79 ARG A N 1
ATOM 618 C CA . ARG A 1 79 ? -1.873 4.155 -4.633 1.00 98.69 79 ARG A CA 1
ATOM 619 C C . ARG A 1 79 ? -3.099 3.387 -4.135 1.00 98.69 79 ARG A C 1
ATOM 621 O O . ARG A 1 79 ? -3.790 3.861 -3.232 1.00 98.69 79 ARG A O 1
ATOM 628 N N . ASP A 1 80 ? -3.334 2.196 -4.681 1.00 98.56 80 ASP A N 1
ATOM 629 C CA . ASP A 1 80 ? -4.454 1.331 -4.289 1.00 98.56 80 ASP A CA 1
ATOM 630 C C . ASP A 1 80 ? -4.317 0.908 -2.809 1.00 98.56 80 ASP A C 1
ATOM 632 O O . ASP A 1 80 ? -5.280 0.929 -2.032 1.00 98.56 80 ASP A O 1
ATOM 636 N N . GLY A 1 81 ? -3.091 0.586 -2.390 1.00 98.38 81 GLY A N 1
ATOM 637 C CA . GLY A 1 81 ? -2.737 0.232 -1.020 1.00 98.38 81 GLY A CA 1
ATOM 638 C C . GLY A 1 81 ? -2.972 1.373 -0.034 1.00 98.38 81 GLY A C 1
ATOM 639 O O . GLY A 1 81 ? -3.610 1.159 0.994 1.00 98.38 81 GLY A O 1
ATOM 640 N N . ALA A 1 82 ? -2.561 2.599 -0.369 1.00 98.50 82 ALA A N 1
ATOM 641 C CA . ALA A 1 82 ? -2.823 3.785 0.446 1.00 98.50 82 ALA A CA 1
ATOM 642 C C . ALA A 1 82 ? -4.325 3.990 0.699 1.00 98.50 82 ALA A C 1
ATOM 644 O O . ALA A 1 82 ? -4.744 4.212 1.837 1.00 98.50 82 ALA A O 1
ATOM 645 N N . GLY A 1 83 ? -5.152 3.852 -0.344 1.00 98.06 83 GLY A N 1
ATOM 646 C CA . GLY A 1 83 ? -6.607 3.934 -0.212 1.00 98.06 83 GLY A CA 1
ATOM 647 C C . GLY A 1 83 ? -7.179 2.848 0.706 1.00 98.06 83 GLY A C 1
ATOM 648 O O . GLY A 1 83 ? -8.013 3.134 1.571 1.00 98.06 83 GLY A O 1
ATOM 649 N N . THR A 1 84 ? -6.696 1.613 0.556 1.00 98.38 84 THR A N 1
ATOM 650 C CA . THR A 1 84 ? -7.170 0.449 1.323 1.00 98.38 84 THR A CA 1
ATOM 651 C C . THR A 1 84 ? -6.773 0.535 2.801 1.00 98.38 84 THR A C 1
ATOM 653 O O . THR A 1 84 ? -7.627 0.349 3.672 1.00 98.38 84 THR A O 1
ATOM 656 N N . ILE A 1 85 ? -5.517 0.891 3.094 1.00 98.56 85 ILE A N 1
ATOM 657 C CA . ILE A 1 85 ? -5.007 1.113 4.457 1.00 98.56 85 ILE A CA 1
ATOM 658 C C . ILE A 1 85 ? -5.772 2.261 5.121 1.00 98.56 85 ILE A C 1
ATOM 660 O O . ILE A 1 85 ? -6.298 2.094 6.221 1.00 98.56 85 ILE A O 1
ATOM 664 N N . GLY A 1 86 ? -5.926 3.398 4.433 1.00 98.25 86 GLY A N 1
ATOM 665 C CA . GLY A 1 86 ? -6.673 4.539 4.964 1.00 98.25 86 GLY A CA 1
ATOM 666 C C . GLY A 1 86 ? -8.138 4.201 5.265 1.00 98.25 86 GLY A C 1
ATOM 667 O O . GLY A 1 86 ? -8.699 4.659 6.260 1.00 98.25 86 GLY A O 1
ATOM 668 N N . ALA A 1 87 ? -8.778 3.356 4.450 1.00 98.25 87 ALA A N 1
ATOM 669 C CA . ALA A 1 87 ? -10.126 2.868 4.736 1.00 98.25 87 ALA A CA 1
ATOM 670 C C . ALA A 1 87 ? -10.173 1.948 5.966 1.00 98.25 87 ALA A C 1
ATOM 672 O O . ALA A 1 87 ? -11.103 2.051 6.765 1.00 98.25 87 ALA A O 1
ATOM 673 N N . ALA A 1 88 ? -9.192 1.059 6.144 1.00 98.44 88 ALA A N 1
ATOM 674 C CA . ALA A 1 88 ? -9.097 0.208 7.329 1.00 98.44 88 ALA A CA 1
ATOM 675 C C . ALA A 1 88 ? -8.851 1.029 8.609 1.00 98.44 88 ALA A C 1
ATOM 677 O O . ALA A 1 88 ? -9.533 0.805 9.607 1.00 98.44 88 ALA A O 1
ATOM 678 N N . GLN A 1 89 ? -7.985 2.046 8.555 1.00 98.56 89 GLN A N 1
ATOM 679 C CA . GLN A 1 89 ? -7.756 2.984 9.658 1.00 98.56 89 GLN A CA 1
ATOM 680 C C . GLN A 1 89 ? -9.052 3.696 10.062 1.00 98.56 89 GLN A C 1
ATOM 682 O O . GLN A 1 89 ? -9.423 3.680 11.234 1.00 98.56 89 GLN A O 1
ATOM 687 N N . ARG A 1 90 ? -9.797 4.257 9.096 1.00 98.56 90 ARG A N 1
ATOM 688 C CA . ARG A 1 90 ? -11.090 4.906 9.379 1.00 98.56 90 ARG A CA 1
ATOM 689 C C . ARG A 1 90 ? -12.086 3.959 10.048 1.00 98.56 90 ARG A C 1
ATOM 691 O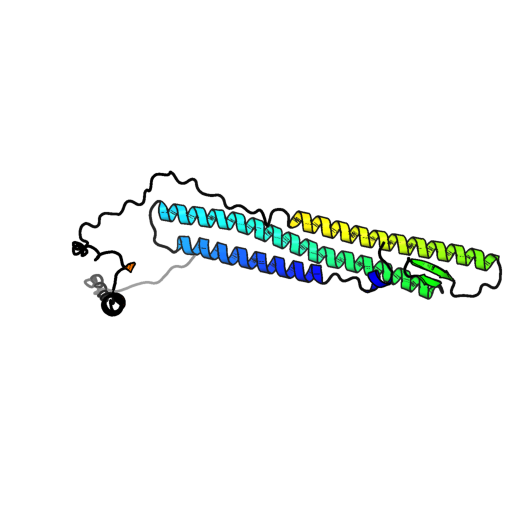 O . ARG A 1 90 ? -12.769 4.374 10.973 1.00 98.56 90 ARG A O 1
ATOM 698 N N . ARG A 1 91 ? -12.140 2.683 9.645 1.00 98.56 91 ARG A N 1
ATOM 699 C CA . ARG A 1 91 ? -13.010 1.682 10.296 1.00 98.56 91 ARG A CA 1
ATOM 700 C C . ARG A 1 91 ? -12.653 1.453 11.764 1.00 98.56 91 ARG A C 1
ATOM 702 O O . ARG A 1 91 ? -13.563 1.225 12.553 1.00 98.56 91 ARG A O 1
ATOM 709 N N . VAL A 1 92 ? -11.368 1.491 12.124 1.00 98.69 92 VAL A N 1
ATOM 710 C CA . VAL A 1 92 ? -10.931 1.416 13.529 1.00 98.69 92 VAL A CA 1
ATOM 711 C C . VAL A 1 92 ? -11.383 2.666 14.283 1.00 98.69 92 VAL A C 1
ATOM 713 O O . VAL A 1 92 ? -11.989 2.553 15.344 1.00 98.69 92 VAL A O 1
ATOM 716 N N . LEU A 1 93 ? -11.137 3.851 13.715 1.00 98.56 93 LEU A N 1
ATOM 717 C CA . LEU A 1 93 ? -11.489 5.126 14.345 1.00 98.56 93 LEU A CA 1
ATOM 718 C C . LEU A 1 93 ? -13.002 5.277 14.559 1.00 98.56 93 LEU A C 1
ATOM 720 O O . LEU A 1 93 ? -13.405 5.705 15.635 1.00 98.56 93 LEU A O 1
ATOM 724 N N . PHE A 1 94 ? -13.830 4.849 13.602 1.00 98.56 94 PHE A N 1
ATOM 725 C CA . PHE A 1 94 ? -15.286 4.849 13.767 1.00 98.56 94 PHE A CA 1
ATOM 726 C C . PHE A 1 94 ? -15.757 3.877 14.852 1.00 98.56 94 PHE A C 1
ATOM 728 O O . PHE A 1 94 ? -16.595 4.248 15.659 1.00 98.56 94 PHE A O 1
ATOM 735 N N . ALA A 1 95 ? -15.176 2.676 14.957 1.00 98.56 95 ALA A N 1
ATOM 736 C CA . ALA A 1 95 ? -15.530 1.750 16.038 1.00 98.56 95 ALA A CA 1
ATOM 737 C C . ALA A 1 95 ? -15.188 2.317 17.432 1.00 98.56 95 ALA A C 1
ATOM 739 O O . ALA A 1 95 ? -15.916 2.102 18.403 1.00 98.56 95 ALA A O 1
ATOM 740 N N . ILE A 1 96 ? -14.093 3.076 17.534 1.00 98.50 96 ILE A N 1
ATOM 741 C CA . ILE A 1 96 ? -13.718 3.792 18.760 1.00 98.50 96 ILE A CA 1
ATOM 742 C C . ILE A 1 96 ? -14.713 4.918 19.058 1.00 98.50 96 ILE A C 1
ATOM 744 O O . ILE A 1 96 ? -15.137 5.071 20.201 1.00 98.50 96 ILE A O 1
ATOM 748 N N . GLU A 1 97 ? -15.104 5.688 18.045 1.00 98.44 97 GLU A N 1
ATOM 749 C CA . GLU A 1 97 ? -16.107 6.747 18.178 1.00 98.44 97 GLU A CA 1
ATOM 750 C C . GLU A 1 97 ? -17.472 6.189 18.610 1.00 98.44 97 GLU A C 1
ATOM 752 O O . GLU A 1 97 ? -18.060 6.686 19.569 1.00 98.44 97 GLU A O 1
ATOM 757 N N . ASP A 1 98 ? -17.928 5.092 18.003 1.00 98.25 98 ASP A N 1
ATOM 758 C CA . ASP A 1 98 ? -19.152 4.382 18.391 1.00 98.25 98 ASP A CA 1
ATOM 759 C C . ASP A 1 98 ? -19.088 3.893 19.847 1.00 98.25 98 ASP A C 1
ATOM 761 O O . ASP A 1 98 ? -20.051 4.026 20.608 1.00 98.25 98 ASP A O 1
ATOM 765 N N . THR A 1 99 ? -17.927 3.386 20.270 1.00 98.44 99 THR A N 1
ATOM 766 C CA . THR A 1 99 ? -17.680 2.951 21.654 1.00 98.44 99 THR A CA 1
ATOM 767 C C . THR A 1 99 ? -17.756 4.129 22.631 1.00 98.44 99 THR A C 1
ATOM 769 O O . THR A 1 99 ? -18.380 4.022 23.692 1.00 98.44 99 THR A O 1
ATOM 772 N N . HIS A 1 100 ? -17.196 5.284 22.262 1.00 98.12 100 HIS A N 1
ATOM 773 C CA . HIS A 1 100 ? -17.324 6.516 23.039 1.00 98.12 100 HIS A CA 1
ATOM 774 C C . HIS A 1 100 ? -18.773 6.998 23.136 1.00 98.12 100 HIS A C 1
ATOM 776 O O . HIS A 1 100 ? -19.250 7.290 24.236 1.00 98.12 100 HIS A O 1
ATOM 782 N N . ASN A 1 101 ? -19.505 6.990 22.023 1.00 97.62 101 ASN A N 1
ATOM 783 C CA . ASN A 1 101 ? -20.920 7.361 21.973 1.00 97.62 101 ASN A CA 1
ATOM 784 C C . ASN A 1 101 ? -21.799 6.426 22.827 1.00 97.62 101 ASN A C 1
ATOM 786 O O . ASN A 1 101 ? -22.782 6.863 23.430 1.00 97.62 101 ASN A O 1
ATOM 790 N N . ALA A 1 102 ? -21.410 5.155 22.972 1.00 97.25 102 ALA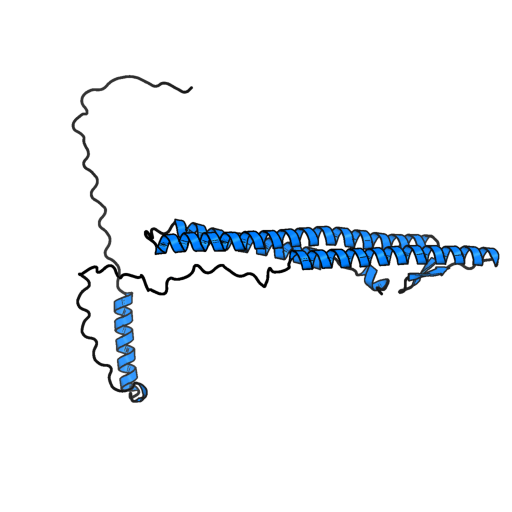 A N 1
ATOM 791 C CA . ALA A 1 102 ? -22.058 4.188 23.863 1.00 97.25 102 ALA A CA 1
ATOM 792 C C . ALA A 1 102 ? -21.745 4.395 25.367 1.00 97.25 102 ALA A C 1
ATOM 794 O O . ALA A 1 102 ? -22.277 3.677 26.229 1.00 97.25 102 ALA A O 1
ATOM 795 N N . GLY A 1 103 ? -20.924 5.394 25.707 1.00 97.19 103 GLY A N 1
ATOM 796 C CA . GLY A 1 103 ? -20.541 5.724 27.078 1.00 97.19 103 GLY A CA 1
ATOM 797 C C . GLY A 1 103 ? -19.429 4.833 27.621 1.00 97.19 103 GLY A C 1
ATOM 798 O O . GLY A 1 103 ? -19.486 4.446 28.783 1.00 97.19 103 GLY A O 1
ATOM 799 N N . PHE A 1 104 ? -18.461 4.473 26.783 1.00 98.19 104 PHE A N 1
ATOM 800 C CA . PHE A 1 104 ? -17.247 3.777 27.200 1.00 98.19 104 PHE A CA 1
ATOM 801 C C . PHE A 1 104 ? -16.006 4.606 26.842 1.00 98.19 104 PHE A C 1
ATOM 803 O O . PHE A 1 104 ? -16.026 5.443 25.939 1.00 98.19 104 PHE A O 1
ATOM 810 N N . ALA A 1 105 ? -14.902 4.387 27.547 1.00 97.94 105 ALA A N 1
ATOM 811 C CA . ALA A 1 105 ? -13.599 4.941 27.194 1.00 97.94 105 ALA A CA 1
ATOM 812 C C . ALA A 1 105 ? -12.694 3.838 26.635 1.00 97.94 105 ALA A C 1
ATOM 814 O O . ALA A 1 105 ? -12.760 2.695 27.086 1.00 97.94 105 ALA A O 1
ATOM 815 N N . VAL A 1 106 ? -11.856 4.190 25.658 1.00 98.38 106 VAL A N 1
ATOM 816 C CA . VAL A 1 106 ? -10.915 3.277 25.000 1.00 98.38 106 VAL A CA 1
ATOM 817 C C . VAL A 1 106 ? -9.489 3.671 25.385 1.00 98.38 106 VAL A C 1
ATOM 819 O O . VAL A 1 106 ? -9.114 4.835 25.231 1.00 98.38 106 VAL A O 1
ATOM 822 N N . GLY A 1 107 ? -8.714 2.718 25.902 1.00 97.56 107 GLY A N 1
ATOM 823 C CA . GLY A 1 107 ? -7.308 2.895 26.270 1.00 97.56 107 GLY A CA 1
ATOM 824 C C . GLY A 1 107 ? -6.346 2.798 25.080 1.00 97.56 107 GLY A C 1
ATOM 825 O O . GLY A 1 107 ? -6.728 2.420 23.972 1.00 97.56 107 GLY A O 1
ATOM 826 N N . GLU A 1 108 ? -5.065 3.101 25.315 1.00 97.50 108 GLU A N 1
ATOM 827 C CA . GLU A 1 108 ? -4.010 3.012 24.286 1.00 97.50 108 GLU A CA 1
ATOM 828 C C . GLU A 1 108 ? -3.810 1.596 23.728 1.00 97.50 108 GLU A C 1
ATOM 830 O O . GLU A 1 108 ? -3.386 1.438 22.586 1.00 97.50 108 GLU A O 1
ATOM 835 N N . ASP A 1 109 ? -4.135 0.579 24.520 1.00 96.94 109 ASP A N 1
ATOM 836 C CA . ASP A 1 109 ? -4.076 -0.844 24.184 1.00 96.94 109 ASP A CA 1
ATOM 837 C C . ASP A 1 109 ? -5.402 -1.394 23.626 1.00 96.94 109 ASP A C 1
ATOM 839 O O . ASP A 1 109 ? -5.543 -2.603 23.426 1.00 96.94 109 ASP A O 1
ATOM 843 N N . PHE A 1 110 ? -6.377 -0.513 23.378 1.00 97.88 110 PHE A N 1
ATOM 844 C CA . PHE A 1 110 ? -7.747 -0.844 22.979 1.00 97.88 110 PHE A CA 1
ATOM 845 C C . PHE A 1 110 ? -8.546 -1.630 24.027 1.00 97.88 110 PHE A C 1
ATOM 847 O O . PHE A 1 110 ? -9.559 -2.256 23.697 1.00 97.88 110 PHE A O 1
ATOM 854 N N . SER A 1 111 ? -8.129 -1.588 25.295 1.00 97.38 111 SER A N 1
ATOM 855 C CA . SER A 1 111 ? -9.022 -1.929 26.400 1.00 97.38 111 SER A CA 1
ATOM 856 C C . SER A 1 111 ? -10.204 -0.956 26.434 1.00 97.38 111 SER A C 1
ATOM 858 O O . SER A 1 111 ? -10.083 0.210 26.054 1.00 97.38 111 SER A O 1
ATOM 860 N N . VAL A 1 112 ? -11.366 -1.446 26.863 1.00 98.50 112 VAL A N 1
ATOM 861 C CA . VAL A 1 112 ? -12.595 -0.652 26.947 1.00 98.50 112 VAL A CA 1
ATOM 862 C C . VAL A 1 112 ? -13.092 -0.683 28.382 1.00 98.50 112 VAL A C 1
ATOM 864 O O . VAL A 1 112 ? -13.255 -1.759 28.959 1.00 98.50 112 VAL A O 1
ATOM 867 N N . ILE A 1 113 ? -13.328 0.497 28.947 1.00 96.06 113 ILE A N 1
ATOM 868 C CA . ILE A 1 113 ? -13.840 0.671 30.308 1.00 96.06 113 ILE A CA 1
ATOM 869 C C . ILE A 1 113 ? -15.153 1.444 30.277 1.00 96.06 113 ILE A C 1
ATOM 871 O O . ILE A 1 113 ? -15.332 2.355 29.468 1.00 96.06 113 ILE A O 1
ATOM 875 N N . ASP A 1 114 ? -16.088 1.073 31.148 1.00 95.25 114 ASP A N 1
ATOM 876 C CA . ASP A 1 114 ? -17.330 1.827 31.307 1.00 95.25 114 ASP A CA 1
ATOM 877 C C . ASP A 1 114 ? -17.027 3.191 31.937 1.00 95.25 114 ASP A C 1
ATOM 879 O O . ASP A 1 114 ? -16.335 3.268 32.953 1.00 95.25 114 ASP A O 1
ATOM 883 N N . SER A 1 115 ? -17.525 4.270 31.330 1.00 91.19 115 SER A N 1
ATOM 884 C CA . SER A 1 115 ? -17.399 5.620 31.888 1.00 91.19 115 SER A CA 1
ATOM 885 C C . SER A 1 115 ? -18.592 6.015 32.763 1.00 91.19 115 SER A C 1
ATOM 887 O O . SER A 1 115 ? -18.600 7.105 33.337 1.00 91.19 115 SER A O 1
ATOM 889 N N . ARG A 1 116 ? -19.604 5.145 32.883 1.00 89.31 116 ARG A N 1
ATOM 890 C CA . ARG A 1 116 ? -20.808 5.364 33.690 1.00 89.31 116 ARG A CA 1
ATOM 891 C C . ARG A 1 116 ? -20.757 4.601 35.009 1.00 89.31 116 ARG A C 1
ATOM 893 O O . ARG A 1 116 ? -20.242 3.490 35.103 1.00 89.31 116 ARG A O 1
ATOM 900 N N . THR A 1 117 ? -21.400 5.172 36.022 1.00 83.31 117 THR A N 1
ATOM 901 C CA . THR A 1 117 ? -21.654 4.485 3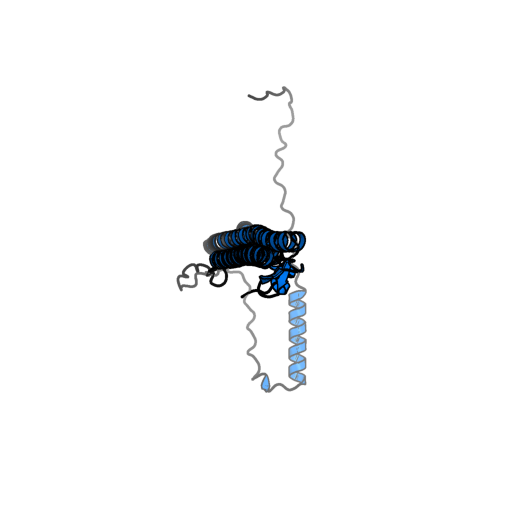7.292 1.00 83.31 117 THR A CA 1
ATOM 902 C C . THR A 1 117 ? -22.895 3.603 37.163 1.00 83.31 117 THR A C 1
ATOM 904 O O . THR A 1 117 ? -23.991 4.111 36.925 1.00 83.31 117 THR A O 1
ATOM 907 N N . SER A 1 118 ? -22.731 2.291 37.346 1.00 84.94 118 SER A N 1
ATOM 908 C CA . SER A 1 118 ? -23.847 1.334 37.394 1.00 84.94 118 SER A CA 1
ATOM 909 C C . SER A 1 118 ? -24.600 1.422 38.727 1.00 84.94 118 SER A C 1
ATOM 911 O O . SER A 1 118 ? -23.991 1.656 39.771 1.00 84.94 118 SER A O 1
ATOM 913 N N . ARG A 1 119 ? -25.922 1.210 38.714 1.00 84.56 119 ARG A N 1
ATOM 914 C CA . ARG A 1 119 ? -26.782 1.273 39.916 1.00 84.56 119 ARG A CA 1
ATOM 915 C C . ARG A 1 119 ? -27.085 -0.100 40.517 1.00 84.56 119 ARG A C 1
ATOM 917 O O . ARG A 1 119 ? -27.636 -0.177 41.611 1.00 84.56 119 ARG A O 1
ATOM 924 N N . SER A 1 120 ? -26.744 -1.179 39.811 1.00 93.38 120 SER A N 1
ATOM 925 C CA . SER A 1 120 ? -26.922 -2.559 40.270 1.00 93.38 120 SER A CA 1
ATOM 926 C C . SER A 1 120 ? -25.817 -3.486 39.753 1.00 93.38 120 SER A C 1
ATOM 928 O O . SER A 1 120 ? -25.190 -3.211 38.730 1.00 93.38 120 SER A O 1
ATOM 930 N N . ALA A 1 121 ? -25.621 -4.625 40.426 1.00 92.44 121 ALA A N 1
ATOM 931 C CA . ALA A 1 121 ? -24.666 -5.649 39.995 1.00 92.44 121 ALA A CA 1
ATOM 932 C C . ALA A 1 121 ? -25.030 -6.266 38.629 1.00 92.44 121 ALA A C 1
ATOM 934 O O . ALA A 1 121 ? -24.146 -6.558 37.827 1.00 92.44 121 ALA A O 1
ATOM 935 N N . ALA A 1 122 ? -26.326 -6.429 38.342 1.00 93.50 122 ALA A N 1
ATOM 936 C CA . ALA A 1 122 ? -26.793 -6.956 37.059 1.00 93.50 122 ALA A CA 1
ATOM 937 C C . ALA A 1 122 ? -26.485 -5.992 35.900 1.00 93.50 122 ALA A C 1
ATOM 939 O O . ALA A 1 122 ? -26.011 -6.416 34.848 1.00 93.50 122 ALA A O 1
ATOM 940 N N . GLU A 1 123 ? -26.696 -4.690 36.110 1.00 93.69 123 GLU A N 1
ATOM 941 C CA . GLU A 1 123 ? -26.332 -3.650 35.143 1.00 93.69 123 GLU A CA 1
ATOM 942 C C . GLU A 1 123 ? -24.816 -3.610 34.913 1.00 93.69 123 GLU A C 1
ATOM 944 O O . GLU A 1 123 ? -24.373 -3.604 33.765 1.00 93.69 123 GLU A O 1
ATOM 949 N N . GLN A 1 124 ? -24.021 -3.678 35.986 1.00 92.94 124 GLN A N 1
ATOM 950 C CA . GLN A 1 124 ? -22.562 -3.711 35.890 1.00 92.94 124 GLN A CA 1
ATOM 951 C C . GLN A 1 124 ? -22.070 -4.919 35.081 1.00 92.94 124 GLN A C 1
ATOM 953 O O . GLN A 1 124 ? -21.203 -4.773 34.221 1.00 92.94 124 GLN A O 1
ATOM 958 N N . ALA A 1 125 ? -22.644 -6.105 35.307 1.00 94.50 125 ALA A N 1
ATOM 959 C CA . ALA A 1 125 ? -22.302 -7.305 34.548 1.00 94.50 125 ALA A CA 1
ATOM 960 C C . ALA A 1 125 ? -22.649 -7.163 33.054 1.00 94.50 125 ALA A C 1
ATOM 962 O O . ALA A 1 125 ? -21.840 -7.519 32.195 1.00 94.50 125 ALA A O 1
ATOM 963 N N . ALA A 1 126 ? -23.816 -6.594 32.732 1.00 95.12 126 ALA A N 1
ATOM 964 C CA . ALA A 1 126 ? -24.226 -6.354 31.349 1.00 95.12 126 ALA A CA 1
ATOM 965 C C . ALA A 1 126 ? -23.306 -5.345 30.638 1.00 95.12 126 ALA A C 1
ATOM 967 O O . ALA A 1 126 ? -22.878 -5.575 29.505 1.00 95.12 126 ALA A O 1
ATOM 968 N N . ARG A 1 127 ? -22.945 -4.248 31.314 1.00 96.19 127 ARG A N 1
ATOM 969 C CA . ARG A 1 127 ? -22.021 -3.236 30.783 1.00 96.19 127 ARG A CA 1
ATOM 970 C C . ARG A 1 127 ? -20.607 -3.783 30.613 1.00 96.19 127 ARG A C 1
ATOM 972 O O . ARG A 1 127 ? -19.964 -3.488 29.608 1.00 96.19 127 ARG A O 1
ATOM 979 N N . GLN A 1 128 ? -20.150 -4.638 31.527 1.00 95.88 128 GLN A N 1
ATOM 980 C CA . GLN A 1 128 ? -18.865 -5.323 31.403 1.00 95.88 128 GLN A CA 1
ATOM 981 C C . GLN A 1 128 ? -18.825 -6.234 30.168 1.00 95.88 128 GLN A C 1
ATOM 983 O O . GLN A 1 128 ? -17.841 -6.218 29.428 1.00 95.88 128 GLN A O 1
ATOM 988 N N . ALA A 1 129 ? -19.896 -6.991 29.907 1.00 97.00 129 ALA A N 1
ATOM 989 C CA . ALA A 1 129 ? -20.000 -7.812 28.700 1.00 97.00 129 ALA A CA 1
ATOM 990 C C . ALA A 1 129 ? -19.982 -6.949 27.423 1.00 97.00 129 ALA A C 1
ATOM 992 O O . ALA A 1 129 ? -19.302 -7.283 26.452 1.00 97.00 129 ALA A O 1
ATOM 993 N N . GLN A 1 130 ? -20.664 -5.800 27.440 1.00 97.81 130 GLN A N 1
ATOM 994 C CA . GLN A 1 130 ? -20.652 -4.851 26.326 1.00 97.81 130 GLN A CA 1
ATOM 995 C C . GLN A 1 130 ? -19.254 -4.252 26.084 1.00 97.81 130 GLN A C 1
ATOM 997 O O . GLN A 1 130 ? -18.806 -4.195 24.940 1.00 97.81 130 GLN A O 1
ATOM 1002 N N . ALA A 1 131 ? -18.535 -3.865 27.142 1.00 98.12 131 ALA A N 1
ATOM 1003 C CA . ALA A 1 131 ? -17.160 -3.376 27.039 1.00 98.12 131 ALA A CA 1
ATOM 1004 C C . ALA A 1 131 ? -16.230 -4.426 26.409 1.00 98.12 131 ALA A C 1
ATOM 1006 O O . ALA A 1 131 ? -15.451 -4.113 25.509 1.00 98.12 131 ALA A O 1
ATOM 1007 N N . GLN A 1 132 ? -16.348 -5.692 26.826 1.00 98.31 132 GLN A N 1
ATOM 1008 C CA . GLN A 1 132 ? -15.578 -6.797 26.247 1.00 98.31 132 GLN A CA 1
ATOM 1009 C C . GLN A 1 132 ? -15.888 -7.002 24.758 1.00 98.31 132 GLN A C 1
ATOM 1011 O O . GLN A 1 132 ? -14.964 -7.232 23.975 1.00 98.31 132 GLN A O 1
ATOM 1016 N N . ALA A 1 133 ? -17.157 -6.877 24.357 1.00 98.44 133 ALA A N 1
ATOM 1017 C CA . ALA A 1 133 ? -17.565 -6.971 22.958 1.00 98.44 133 ALA A CA 1
ATOM 1018 C C . ALA A 1 133 ? -16.969 -5.836 22.105 1.00 98.44 133 ALA A C 1
ATOM 1020 O O . ALA A 1 133 ? -16.381 -6.110 21.058 1.00 98.44 133 ALA A O 1
ATOM 1021 N N . PHE A 1 134 ? -17.028 -4.585 22.576 1.00 98.62 134 PHE A N 1
ATOM 1022 C CA . PHE A 1 134 ? -16.386 -3.453 21.895 1.00 98.62 134 PHE A CA 1
ATOM 1023 C C . PHE A 1 134 ? -14.866 -3.626 21.796 1.00 98.62 134 PHE A C 1
ATOM 1025 O O . PHE A 1 134 ? -14.291 -3.451 20.723 1.00 98.62 134 PHE A O 1
ATOM 1032 N N . ALA A 1 135 ? -14.209 -4.042 22.882 1.00 98.56 135 ALA A N 1
ATOM 1033 C CA . ALA A 1 135 ? -12.769 -4.292 22.882 1.00 98.56 135 ALA A CA 1
ATOM 1034 C C . ALA A 1 135 ? -12.369 -5.406 21.898 1.00 98.56 135 ALA A C 1
ATOM 1036 O O . ALA A 1 135 ? -11.285 -5.367 21.312 1.00 98.56 135 ALA A O 1
ATOM 1037 N N . ALA A 1 136 ? -13.208 -6.430 21.723 1.00 98.38 136 ALA A N 1
ATOM 1038 C CA . ALA A 1 136 ? -12.973 -7.486 20.742 1.00 98.38 136 ALA A CA 1
ATOM 1039 C C . ALA A 1 136 ? -13.120 -6.970 19.300 1.00 98.38 136 ALA A C 1
ATOM 1041 O O . ALA A 1 136 ? -12.224 -7.206 18.489 1.00 98.38 136 ALA A O 1
ATOM 1042 N N . ASP A 1 137 ? -14.185 -6.220 18.997 1.00 98.62 137 ASP A N 1
ATOM 1043 C CA . ASP A 1 137 ? -14.416 -5.644 17.663 1.00 98.62 137 ASP A CA 1
ATOM 1044 C C . ASP A 1 137 ? -13.308 -4.653 17.263 1.00 98.62 137 ASP A C 1
ATOM 1046 O O . ASP A 1 137 ? -12.731 -4.774 16.178 1.00 98.62 137 ASP A O 1
ATOM 1050 N N . ILE A 1 138 ? -12.916 -3.737 18.159 1.00 98.69 138 ILE A N 1
ATOM 1051 C CA . ILE A 1 138 ? -11.823 -2.787 17.895 1.00 98.69 138 ILE A CA 1
ATOM 1052 C C . ILE A 1 138 ? -10.518 -3.540 17.613 1.00 98.69 138 ILE A C 1
ATOM 1054 O O . ILE A 1 138 ? -9.865 -3.282 16.599 1.00 98.69 138 ILE A O 1
ATOM 1058 N N . ARG A 1 139 ? -10.141 -4.511 18.460 1.00 98.31 139 ARG A N 1
ATOM 1059 C CA . ARG A 1 139 ? -8.905 -5.290 18.260 1.00 98.31 139 ARG A CA 1
ATOM 1060 C C . ARG A 1 139 ? -8.929 -6.098 16.965 1.00 98.31 139 ARG A C 1
ATOM 1062 O O . ARG A 1 139 ? -7.903 -6.182 16.292 1.00 98.31 139 ARG A O 1
ATOM 1069 N N . GLN A 1 140 ? -10.082 -6.638 16.575 1.00 98.44 140 GLN A N 1
ATOM 1070 C CA . GLN A 1 140 ? -10.237 -7.313 15.287 1.00 98.44 140 GLN A CA 1
ATOM 1071 C C . GLN A 1 140 ? -9.976 -6.352 14.119 1.00 98.44 140 GLN A C 1
ATOM 1073 O O . GLN A 1 140 ? -9.240 -6.695 13.194 1.00 98.44 140 GLN A O 1
ATOM 1078 N N . ARG A 1 141 ? -10.530 -5.135 14.156 1.00 98.62 141 ARG A N 1
ATOM 1079 C CA . ARG A 1 141 ? -10.311 -4.123 13.107 1.00 98.62 141 ARG A CA 1
ATOM 1080 C C . ARG A 1 141 ? -8.861 -3.647 13.055 1.00 98.62 141 ARG A C 1
ATOM 1082 O O . ARG A 1 141 ? -8.330 -3.452 11.965 1.00 98.62 141 ARG A O 1
ATOM 1089 N N . VAL A 1 142 ? -8.202 -3.510 14.207 1.00 98.44 142 VAL A N 1
ATOM 1090 C CA . VAL A 1 142 ? -6.763 -3.206 14.277 1.00 98.44 142 VAL A CA 1
ATOM 1091 C C . VAL A 1 142 ? -5.946 -4.327 13.635 1.00 98.44 142 VAL A C 1
ATOM 1093 O O . VAL A 1 142 ? -5.069 -4.050 12.821 1.00 98.44 142 VAL A O 1
ATOM 1096 N N . ALA A 1 143 ? -6.259 -5.592 13.927 1.00 97.94 143 ALA A N 1
ATOM 1097 C CA . ALA A 1 143 ? -5.589 -6.726 13.293 1.00 97.94 143 ALA A CA 1
ATOM 1098 C C . ALA A 1 143 ? -5.793 -6.737 11.767 1.00 97.94 143 ALA A C 1
ATOM 1100 O O . ALA A 1 143 ? -4.848 -6.989 11.022 1.00 97.94 143 ALA A O 1
ATOM 1101 N N . GLN A 1 144 ? -6.996 -6.400 11.289 1.00 98.19 144 GLN A N 1
ATOM 1102 C CA . GLN A 1 144 ? -7.276 -6.260 9.856 1.00 98.19 144 GLN A CA 1
ATOM 1103 C C . GLN A 1 144 ? -6.468 -5.127 9.213 1.00 98.19 144 GLN A C 1
ATOM 1105 O O . GLN A 1 144 ? -5.924 -5.319 8.129 1.00 98.19 144 GLN A O 1
ATOM 1110 N N . LEU A 1 145 ? -6.355 -3.967 9.868 1.00 98.19 145 LEU A N 1
ATOM 1111 C CA . LEU A 1 145 ? -5.526 -2.858 9.391 1.00 98.19 145 LEU A CA 1
ATOM 1112 C C . LEU A 1 145 ? -4.060 -3.282 9.226 1.00 98.19 145 LEU A C 1
ATOM 1114 O O . LEU A 1 145 ? -3.480 -3.049 8.169 1.00 98.19 145 LEU A O 1
ATOM 1118 N N . LEU A 1 146 ? -3.487 -3.937 10.239 1.00 97.75 146 LEU A N 1
ATOM 1119 C CA . LEU A 1 146 ? -2.103 -4.420 10.188 1.00 97.75 146 LEU A CA 1
ATOM 1120 C C . LEU A 1 146 ? -1.911 -5.494 9.110 1.00 97.75 146 LEU A C 1
ATOM 1122 O O . LEU A 1 146 ? -0.908 -5.487 8.404 1.00 97.75 146 LEU A O 1
ATOM 1126 N N . GLY A 1 147 ? -2.887 -6.389 8.938 1.00 97.75 147 GLY A N 1
ATOM 1127 C CA . GLY A 1 147 ? -2.853 -7.392 7.874 1.00 97.75 147 GLY A CA 1
ATOM 1128 C C . GLY A 1 147 ? -2.866 -6.772 6.474 1.00 97.75 147 GLY A C 1
ATOM 1129 O O . GLY A 1 147 ? -2.102 -7.194 5.609 1.00 97.75 147 GLY A O 1
ATOM 1130 N N . VAL A 1 148 ? -3.697 -5.746 6.258 1.00 97.94 148 VAL A N 1
ATOM 1131 C CA . VAL A 1 148 ? -3.749 -5.003 4.988 1.00 97.94 148 VAL A CA 1
ATOM 1132 C C . VAL A 1 148 ? -2.435 -4.277 4.721 1.00 97.94 148 VAL A C 1
ATOM 1134 O O . VAL A 1 148 ? -1.953 -4.307 3.592 1.00 97.94 148 VAL A O 1
ATOM 1137 N N . GLU A 1 149 ? -1.850 -3.623 5.725 1.00 97.38 149 GLU A N 1
ATOM 1138 C CA . GLU A 1 149 ? -0.571 -2.937 5.537 1.00 97.38 149 GLU A CA 1
ATOM 1139 C C . GLU A 1 149 ? 0.546 -3.915 5.160 1.00 97.38 149 GLU A C 1
ATOM 1141 O O . GLU A 1 149 ? 1.231 -3.688 4.162 1.00 97.38 149 GLU A O 1
ATOM 1146 N N . HIS A 1 150 ? 0.653 -5.042 5.863 1.00 98.00 150 HIS A N 1
ATOM 1147 C CA . HIS A 1 150 ? 1.657 -6.058 5.565 1.00 98.00 150 HIS A CA 1
ATOM 1148 C C . HIS A 1 150 ? 1.486 -6.651 4.154 1.00 98.00 150 HIS A C 1
ATOM 1150 O O . HIS A 1 150 ? 2.465 -6.859 3.436 1.00 98.00 150 HIS A O 1
ATOM 1156 N N . ASP A 1 151 ? 0.247 -6.910 3.724 1.00 98.25 151 ASP A N 1
ATOM 1157 C CA . ASP A 1 151 ? -0.049 -7.383 2.366 1.00 98.25 151 ASP A CA 1
ATOM 1158 C C . ASP A 1 151 ? 0.355 -6.353 1.295 1.00 98.25 151 ASP A C 1
ATOM 1160 O O . ASP A 1 151 ? 0.990 -6.701 0.295 1.00 98.25 151 ASP A O 1
ATOM 1164 N N . VAL A 1 152 ? 0.053 -5.069 1.516 1.00 98.12 152 VAL A N 1
ATOM 1165 C CA . VAL A 1 152 ? 0.477 -3.981 0.619 1.00 98.12 152 VAL A CA 1
ATOM 1166 C C . VAL A 1 152 ? 2.002 -3.890 0.555 1.00 98.12 152 VAL A C 1
ATOM 1168 O O . VAL A 1 152 ? 2.552 -3.811 -0.545 1.00 98.12 152 VAL A O 1
ATOM 1171 N N . ALA A 1 153 ? 2.688 -3.955 1.698 1.00 96.31 153 ALA A N 1
ATOM 1172 C CA . ALA A 1 153 ? 4.147 -3.940 1.758 1.00 96.31 153 ALA A CA 1
ATOM 1173 C C . ALA A 1 153 ? 4.747 -5.108 0.958 1.00 96.31 153 ALA A C 1
ATOM 1175 O O . ALA A 1 153 ? 5.592 -4.890 0.089 1.00 96.31 153 ALA A O 1
ATOM 1176 N N . GLY A 1 154 ? 4.236 -6.328 1.158 1.00 97.62 154 GLY A N 1
ATOM 1177 C CA . GLY A 1 154 ? 4.670 -7.511 0.414 1.00 97.62 154 GLY A CA 1
ATOM 1178 C C . GLY A 1 154 ? 4.471 -7.378 -1.099 1.00 97.62 154 GLY A C 1
ATOM 1179 O O . GLY A 1 154 ? 5.373 -7.698 -1.877 1.00 97.62 154 GLY A O 1
ATOM 1180 N N . LYS A 1 155 ? 3.327 -6.838 -1.538 1.00 98.12 155 LYS A N 1
ATOM 1181 C CA . LYS A 1 155 ? 3.052 -6.586 -2.964 1.00 98.12 155 LYS A CA 1
ATOM 1182 C C . LYS A 1 155 ? 4.001 -5.553 -3.566 1.00 98.12 155 LYS A C 1
ATOM 1184 O O . LYS A 1 155 ? 4.453 -5.741 -4.694 1.00 98.12 155 LYS A O 1
ATOM 1189 N N . ILE A 1 156 ? 4.327 -4.489 -2.831 1.00 97.31 156 ILE A N 1
ATOM 1190 C CA . ILE A 1 156 ? 5.298 -3.477 -3.268 1.00 97.31 156 ILE A CA 1
ATOM 1191 C C . ILE A 1 156 ? 6.697 -4.090 -3.384 1.00 97.31 156 ILE A C 1
ATOM 1193 O O . ILE A 1 156 ? 7.357 -3.908 -4.409 1.00 97.31 156 ILE A O 1
ATOM 1197 N N . THR A 1 157 ? 7.143 -4.849 -2.381 1.00 95.88 157 THR A N 1
ATOM 1198 C CA . THR A 1 157 ? 8.436 -5.548 -2.417 1.00 95.88 157 THR A CA 1
ATOM 1199 C C . THR A 1 157 ? 8.526 -6.490 -3.615 1.00 95.88 157 THR A C 1
ATOM 1201 O O . THR A 1 157 ? 9.532 -6.490 -4.319 1.00 95.88 157 THR A O 1
ATOM 1204 N N . ALA A 1 158 ? 7.466 -7.249 -3.900 1.00 95.81 158 ALA A N 1
ATOM 1205 C CA . ALA A 1 158 ? 7.431 -8.146 -5.050 1.00 95.81 158 ALA A CA 1
ATOM 1206 C C . ALA A 1 158 ? 7.459 -7.381 -6.385 1.00 95.81 158 ALA A C 1
ATOM 1208 O O . ALA A 1 158 ? 8.218 -7.738 -7.283 1.00 95.81 158 ALA A O 1
ATOM 1209 N N . ALA A 1 159 ? 6.673 -6.308 -6.515 1.00 95.19 159 ALA A N 1
ATOM 1210 C CA . ALA A 1 159 ? 6.605 -5.510 -7.741 1.00 95.19 159 ALA A CA 1
ATOM 1211 C C . ALA A 1 159 ? 7.908 -4.754 -8.052 1.00 95.19 159 ALA A C 1
ATOM 1213 O O . ALA A 1 159 ? 8.213 -4.499 -9.214 1.00 95.19 159 ALA A O 1
ATOM 1214 N N . THR A 1 160 ? 8.681 -4.410 -7.020 1.00 92.69 160 THR A N 1
ATOM 1215 C CA . THR A 1 160 ? 9.963 -3.701 -7.155 1.00 92.69 160 THR A CA 1
ATOM 1216 C C . THR A 1 160 ? 11.173 -4.640 -7.220 1.00 92.69 160 THR A C 1
ATOM 1218 O O . THR A 1 160 ? 12.309 -4.191 -7.408 1.00 92.69 160 THR A O 1
ATOM 1221 N N . ALA A 1 161 ? 10.952 -5.953 -7.105 1.00 92.00 161 ALA A N 1
ATOM 1222 C CA . ALA A 1 161 ? 12.016 -6.944 -7.109 1.00 92.00 161 ALA A CA 1
ATOM 1223 C C . ALA A 1 161 ? 12.793 -6.939 -8.436 1.00 92.00 161 ALA A C 1
ATOM 1225 O O . ALA A 1 161 ? 12.231 -6.934 -9.532 1.00 92.00 161 ALA A O 1
ATOM 1226 N N . GLY A 1 162 ? 14.124 -6.964 -8.334 1.00 85.81 162 GLY A N 1
ATOM 1227 C CA . GLY A 1 162 ? 15.005 -7.059 -9.498 1.00 85.81 162 GLY A CA 1
ATOM 1228 C C . GLY A 1 162 ? 15.106 -5.786 -10.345 1.00 85.81 162 GLY A C 1
ATOM 1229 O O . GLY A 1 162 ? 15.694 -5.844 -11.423 1.00 85.81 162 GLY A O 1
ATOM 1230 N N . ILE A 1 163 ? 14.574 -4.643 -9.894 1.00 87.69 163 ILE A N 1
ATOM 1231 C CA . ILE A 1 163 ? 14.823 -3.345 -10.547 1.00 87.69 163 ILE A CA 1
ATOM 1232 C C . ILE A 1 163 ? 16.294 -2.940 -10.362 1.00 87.69 163 ILE A C 1
ATOM 1234 O O . ILE A 1 163 ? 16.967 -2.603 -11.332 1.00 87.69 163 ILE A O 1
ATOM 1238 N N . ALA A 1 164 ? 16.830 -3.062 -9.142 1.00 79.38 164 ALA A N 1
ATOM 1239 C CA . ALA A 1 164 ? 18.227 -2.730 -8.839 1.00 79.38 164 ALA A CA 1
ATOM 1240 C C . ALA A 1 164 ? 19.250 -3.721 -9.433 1.00 79.38 164 ALA A C 1
ATOM 1242 O O . ALA A 1 164 ? 20.402 -3.361 -9.639 1.00 79.38 164 ALA A O 1
ATOM 1243 N N . ALA A 1 165 ? 18.834 -4.958 -9.721 1.00 81.94 165 ALA A N 1
ATOM 1244 C CA . ALA A 1 165 ? 19.694 -6.014 -10.265 1.00 81.94 165 ALA A CA 1
ATOM 1245 C C . ALA A 1 165 ? 19.635 -6.110 -11.803 1.00 81.94 165 ALA A C 1
ATOM 1247 O O . ALA A 1 165 ? 19.964 -7.149 -12.371 1.00 81.94 165 ALA A O 1
ATOM 1248 N N . THR A 1 166 ? 19.155 -5.062 -12.480 1.00 79.94 166 THR A N 1
ATOM 1249 C CA . THR A 1 166 ? 18.976 -5.068 -13.938 1.00 79.94 166 THR A CA 1
ATOM 1250 C C . THR A 1 166 ? 20.322 -5.190 -14.648 1.00 79.94 166 THR A C 1
ATOM 1252 O O . THR A 1 166 ? 21.228 -4.392 -14.416 1.00 79.94 166 THR A O 1
ATOM 1255 N N . THR A 1 167 ? 20.431 -6.170 -15.544 1.00 80.00 167 THR A N 1
ATOM 1256 C CA . THR A 1 167 ? 21.577 -6.355 -16.433 1.00 80.00 167 THR A CA 1
ATOM 1257 C C . THR A 1 167 ? 21.177 -6.057 -17.870 1.00 80.00 167 THR A C 1
ATOM 1259 O O . THR A 1 167 ? 20.066 -6.365 -18.305 1.00 80.00 167 THR A O 1
ATOM 1262 N N . PHE A 1 168 ? 22.097 -5.449 -18.609 1.00 81.81 168 PHE A N 1
ATOM 1263 C CA . PHE A 1 168 ? 21.938 -5.205 -20.034 1.00 81.81 168 PHE A CA 1
ATOM 1264 C C . PHE A 1 168 ? 22.672 -6.308 -20.796 1.00 81.81 168 PHE A C 1
ATOM 1266 O O . PHE A 1 168 ? 23.817 -6.613 -20.450 1.00 81.81 168 PHE A O 1
ATOM 1273 N N . PRO A 1 169 ? 22.033 -6.951 -21.786 1.00 72.00 169 PRO A N 1
ATOM 1274 C CA . PRO A 1 169 ? 22.688 -7.985 -22.566 1.00 72.00 169 PRO A CA 1
ATOM 1275 C C . PRO A 1 169 ? 23.849 -7.374 -23.355 1.00 72.00 169 PRO A C 1
ATOM 1277 O O . PRO A 1 169 ? 23.655 -6.483 -24.180 1.00 72.00 169 PRO A O 1
ATOM 1280 N N . GLU A 1 170 ? 25.063 -7.869 -23.125 1.00 66.50 170 GLU A N 1
ATOM 1281 C CA . GLU A 1 170 ? 26.189 -7.532 -23.989 1.00 66.50 170 GLU A CA 1
ATOM 1282 C C . GLU A 1 170 ? 26.112 -8.356 -25.275 1.00 66.50 170 GLU A C 1
ATOM 1284 O O . GLU A 1 170 ? 25.965 -9.579 -25.247 1.00 66.50 170 GLU A O 1
ATOM 1289 N N . THR A 1 171 ? 26.228 -7.699 -26.428 1.00 58.56 171 THR A N 1
ATOM 1290 C CA . THR A 1 171 ? 26.502 -8.402 -27.684 1.00 58.56 171 THR A CA 1
ATOM 1291 C C . THR A 1 171 ? 27.909 -8.998 -27.611 1.00 58.56 171 THR A C 1
ATOM 1293 O O . THR A 1 171 ? 28.851 -8.221 -27.427 1.00 58.56 171 THR A O 1
ATOM 1296 N N . PRO A 1 172 ? 28.090 -10.324 -27.788 1.00 52.66 172 PRO A N 1
ATOM 1297 C CA . PRO A 1 172 ? 29.412 -10.935 -27.830 1.00 52.66 172 PRO A CA 1
ATOM 1298 C C . PRO A 1 172 ? 30.276 -10.236 -28.881 1.00 52.66 172 PRO A C 1
ATOM 1300 O O . PRO A 1 172 ? 29.926 -10.203 -30.062 1.00 52.66 172 PRO A O 1
ATOM 1303 N N . HIS A 1 173 ? 31.394 -9.653 -28.455 1.00 51.97 173 HIS A N 1
ATOM 1304 C CA . HIS A 1 173 ? 32.387 -9.138 -29.384 1.00 51.97 173 HIS A CA 1
ATOM 1305 C C . HIS A 1 173 ? 33.235 -10.315 -29.869 1.00 51.97 173 HIS A C 1
ATOM 1307 O O . HIS A 1 173 ? 33.868 -11.000 -29.068 1.00 51.97 173 HIS A O 1
ATOM 1313 N N . ASP A 1 174 ? 33.255 -10.558 -31.178 1.00 51.38 174 ASP A N 1
ATOM 1314 C CA . ASP A 1 174 ? 34.319 -11.348 -31.795 1.00 51.38 174 ASP A CA 1
ATOM 1315 C C . ASP A 1 174 ? 35.632 -10.585 -31.511 1.00 51.38 174 ASP A C 1
ATOM 1317 O O . ASP A 1 174 ? 35.731 -9.434 -31.935 1.00 51.38 174 ASP A O 1
ATOM 1321 N N . PRO A 1 175 ? 36.622 -11.132 -30.774 1.00 47.22 175 PRO A N 1
ATOM 1322 C CA . PRO A 1 175 ? 37.785 -10.384 -30.265 1.00 47.22 175 PRO A CA 1
ATOM 1323 C C . PRO A 1 175 ? 38.728 -9.854 -31.356 1.00 47.22 175 PRO A C 1
ATOM 1325 O O . PRO A 1 175 ? 39.798 -9.323 -31.064 1.00 47.22 175 PRO A O 1
ATOM 1328 N N . LYS A 1 176 ? 38.357 -9.997 -32.629 1.00 44.72 176 LYS A N 1
ATOM 1329 C CA . LYS A 1 176 ? 39.072 -9.401 -33.746 1.00 44.72 176 LYS A CA 1
ATOM 1330 C C . LYS A 1 176 ? 38.595 -7.958 -33.931 1.00 44.72 176 LYS A C 1
ATOM 1332 O O . LYS A 1 176 ? 37.448 -7.762 -34.339 1.00 44.72 176 LYS A O 1
ATOM 1337 N N . PRO A 1 177 ? 39.457 -6.945 -33.725 1.00 44.44 177 PRO A N 1
ATOM 1338 C CA . PRO A 1 177 ? 39.120 -5.576 -34.080 1.00 44.44 177 PRO A CA 1
ATOM 1339 C C . PRO A 1 177 ? 38.849 -5.514 -35.588 1.00 44.44 177 PRO A C 1
ATOM 1341 O O . PRO A 1 177 ? 39.749 -5.703 -36.402 1.00 44.44 177 PRO A O 1
ATOM 1344 N N . ARG A 1 178 ? 37.590 -5.277 -35.974 1.00 49.81 178 ARG A N 1
ATOM 1345 C CA . ARG A 1 178 ? 37.188 -5.023 -37.371 1.00 49.81 178 ARG A CA 1
ATOM 1346 C C . ARG A 1 178 ? 36.927 -3.542 -37.636 1.00 49.81 178 ARG A C 1
ATOM 1348 O O . ARG A 1 178 ? 36.160 -3.203 -38.531 1.00 49.81 178 ARG A O 1
ATOM 1355 N N . ILE A 1 179 ? 37.579 -2.652 -36.887 1.00 48.16 179 ILE A N 1
ATOM 1356 C CA . ILE A 1 179 ? 37.815 -1.303 -37.400 1.00 48.16 179 ILE A CA 1
ATOM 1357 C C . ILE A 1 179 ? 38.909 -1.457 -38.459 1.00 48.16 179 ILE A C 1
ATOM 1359 O O . ILE A 1 179 ? 40.096 -1.380 -38.160 1.00 48.16 179 ILE A O 1
ATOM 1363 N N . GLN A 1 180 ? 38.513 -1.755 -39.696 1.00 44.28 180 GLN A N 1
ATOM 1364 C CA . GLN A 1 180 ? 39.377 -1.468 -40.831 1.00 44.28 180 GLN A CA 1
ATOM 1365 C C . GLN A 1 180 ? 39.343 0.043 -41.014 1.00 44.28 180 GLN A C 1
ATOM 1367 O O . GLN A 1 180 ? 38.300 0.614 -41.332 1.00 44.28 180 GLN A O 1
ATOM 1372 N N . ALA A 1 181 ? 40.483 0.690 -40.781 1.00 41.16 181 ALA A N 1
ATOM 1373 C CA . ALA A 1 181 ? 40.716 1.993 -41.370 1.00 41.16 181 ALA A CA 1
ATOM 1374 C C . ALA A 1 181 ? 40.518 1.826 -42.882 1.00 41.16 181 ALA A C 1
ATOM 1376 O O . ALA A 1 181 ? 41.220 1.040 -43.517 1.00 41.16 181 ALA A O 1
ATOM 1377 N N . VAL A 1 182 ? 39.516 2.502 -43.442 1.00 43.62 182 VAL A N 1
ATOM 1378 C CA . VAL A 1 182 ? 39.454 2.687 -44.888 1.00 43.62 182 VAL A CA 1
ATOM 1379 C C . VAL A 1 182 ? 40.659 3.552 -45.219 1.00 43.62 182 VAL A C 1
ATOM 1381 O O . VAL A 1 182 ? 40.742 4.698 -44.775 1.00 43.62 182 VAL A O 1
ATOM 1384 N N . ASP A 1 183 ? 41.627 2.963 -45.913 1.00 40.78 183 ASP A N 1
ATOM 1385 C CA . ASP A 1 183 ? 42.805 3.668 -46.381 1.00 40.78 183 ASP A CA 1
ATOM 1386 C C . ASP A 1 183 ? 42.379 4.663 -47.464 1.00 40.78 183 ASP A C 1
ATOM 1388 O O . ASP A 1 183 ? 42.280 4.347 -48.649 1.00 40.78 183 ASP A O 1
ATOM 1392 N N . ASN A 1 184 ? 42.056 5.883 -47.044 1.00 38.50 184 ASN A N 1
ATOM 1393 C CA . ASN A 1 184 ? 42.090 7.017 -47.946 1.00 38.50 184 ASN A CA 1
ATOM 1394 C C . ASN A 1 184 ? 43.559 7.420 -48.081 1.00 38.50 184 ASN A C 1
ATOM 1396 O O . ASN A 1 184 ? 44.037 8.289 -47.346 1.00 38.50 184 ASN A O 1
ATOM 1400 N N . HIS A 1 185 ? 44.252 6.794 -49.036 1.00 38.88 185 HIS A N 1
ATOM 1401 C CA . HIS A 1 185 ? 45.597 7.144 -49.489 1.00 38.88 185 HIS A CA 1
ATOM 1402 C C . HIS A 1 185 ? 45.635 8.572 -50.071 1.00 38.88 185 HIS A C 1
ATOM 1404 O O . HIS A 1 185 ? 45.749 8.774 -51.279 1.00 38.88 185 HIS A O 1
ATOM 1410 N N . THR A 1 186 ? 45.445 9.597 -49.245 1.00 45.69 186 THR A N 1
ATOM 1411 C CA . THR A 1 186 ? 45.828 10.994 -49.521 1.00 45.69 186 THR A CA 1
ATOM 1412 C C . THR A 1 186 ? 45.797 11.865 -48.262 1.00 45.69 186 THR A C 1
ATOM 1414 O O . THR A 1 186 ? 45.599 13.077 -48.340 1.00 45.69 186 THR A O 1
ATOM 1417 N N . PHE A 1 187 ? 46.022 11.289 -47.079 1.00 38.72 187 PHE A N 1
ATOM 1418 C CA . PHE A 1 187 ? 46.435 12.107 -45.943 1.00 38.72 187 PHE A CA 1
ATOM 1419 C C . PHE A 1 187 ? 47.935 12.377 -46.052 1.00 38.72 187 PHE A C 1
ATOM 1421 O O . PHE A 1 187 ? 48.734 11.455 -46.181 1.00 38.72 187 PHE A O 1
ATOM 1428 N N . LYS A 1 188 ? 48.270 13.673 -46.082 1.00 40.81 188 LYS A N 1
ATOM 1429 C CA . LYS A 1 188 ? 49.630 14.224 -46.097 1.00 40.81 188 LYS A CA 1
ATOM 1430 C C . LYS A 1 188 ? 50.538 13.453 -45.145 1.00 40.81 188 LYS A C 1
ATOM 1432 O O . LYS A 1 188 ? 50.143 13.234 -44.002 1.00 40.81 188 LYS A O 1
ATOM 1437 N N . ASP A 1 189 ? 51.749 13.157 -45.611 1.00 44.50 189 ASP A N 1
ATOM 1438 C CA . ASP A 1 189 ? 52.853 12.696 -44.775 1.00 44.50 189 ASP A CA 1
ATOM 1439 C C . ASP A 1 189 ? 52.873 13.492 -43.469 1.00 44.50 189 ASP A C 1
ATOM 1441 O O . ASP A 1 189 ? 53.018 14.722 -43.468 1.00 44.50 189 ASP A O 1
ATOM 1445 N N . SER A 1 190 ? 52.667 12.793 -42.354 1.00 37.25 190 SER A N 1
ATOM 1446 C CA . SER A 1 190 ? 52.864 13.373 -41.034 1.00 37.25 190 SER A CA 1
ATOM 1447 C C . SER A 1 190 ? 54.298 13.901 -40.979 1.00 37.25 190 SER A C 1
ATOM 1449 O O . SER A 1 190 ? 55.224 13.134 -41.262 1.00 37.25 190 SER A O 1
ATOM 1451 N N . PRO A 1 191 ? 54.530 15.179 -40.631 1.00 41.38 191 PRO A N 1
ATOM 1452 C CA . PRO A 1 191 ? 55.887 15.640 -40.404 1.00 41.38 191 PRO A CA 1
ATOM 1453 C C . PRO A 1 191 ? 56.497 14.791 -39.289 1.00 41.38 191 PRO A C 1
ATOM 1455 O O . PRO A 1 191 ? 55.848 14.505 -38.281 1.00 41.38 191 PRO A O 1
ATOM 1458 N N . GLN A 1 192 ? 57.734 14.354 -39.511 1.00 39.94 192 GLN A N 1
ATOM 1459 C CA . GLN A 1 192 ? 58.503 13.540 -38.581 1.00 39.94 192 GLN A CA 1
ATOM 1460 C C . GLN A 1 192 ? 58.468 14.205 -37.201 1.00 39.94 192 GLN A C 1
ATOM 1462 O O . GLN A 1 192 ? 58.958 15.324 -37.038 1.00 39.94 192 GLN A O 1
ATOM 1467 N N . GLN A 1 193 ? 57.824 13.556 -36.226 1.00 41.41 193 GLN A N 1
ATOM 1468 C CA . GLN A 1 193 ? 57.772 14.081 -34.866 1.00 41.41 193 GLN A CA 1
ATOM 1469 C C . GLN A 1 193 ? 59.209 14.205 -34.341 1.00 41.41 193 GLN A C 1
ATOM 1471 O O . GLN A 1 193 ? 59.956 13.222 -34.410 1.00 41.41 193 GLN A O 1
ATOM 1476 N N . PRO A 1 194 ? 59.622 15.379 -33.830 1.00 43.47 194 PRO A N 1
ATOM 1477 C CA . PRO A 1 194 ? 60.901 15.508 -33.152 1.00 43.47 194 PRO A CA 1
ATOM 1478 C C . PRO A 1 194 ? 60.949 14.506 -31.998 1.00 43.47 194 PRO A C 1
ATOM 1480 O O . PRO A 1 194 ? 59.981 14.395 -31.241 1.00 43.47 194 PRO A O 1
ATOM 1483 N N . GLN A 1 195 ? 62.057 13.773 -31.862 1.00 45.56 195 GLN A N 1
ATOM 1484 C CA . GLN A 1 195 ? 62.267 12.948 -30.675 1.00 45.56 195 GLN A CA 1
ATOM 1485 C C . GLN A 1 195 ? 62.135 13.833 -29.426 1.00 45.56 195 GLN A C 1
ATOM 1487 O O . GLN A 1 195 ? 62.671 14.947 -29.421 1.00 45.56 195 GLN A O 1
ATOM 1492 N N . PRO A 1 196 ? 61.413 13.377 -28.387 1.00 44.72 196 PRO A N 1
ATOM 1493 C CA . PRO A 1 196 ? 61.242 14.164 -27.178 1.00 44.72 196 PRO A CA 1
ATOM 1494 C C . PRO A 1 196 ? 62.620 14.455 -26.563 1.00 44.72 196 PRO A C 1
ATOM 1496 O O . PRO A 1 196 ? 63.455 13.547 -26.515 1.00 44.72 196 PRO A O 1
ATOM 1499 N N . PRO A 1 197 ? 62.884 15.689 -26.097 1.00 49.81 197 PRO A N 1
ATOM 1500 C CA . PRO A 1 197 ? 64.044 15.951 -25.256 1.00 49.81 197 PRO A CA 1
ATOM 1501 C C . PRO A 1 197 ? 63.939 15.119 -23.975 1.00 49.81 197 PRO A C 1
ATOM 1503 O O . PRO A 1 197 ? 62.830 14.806 -23.534 1.00 49.81 197 PRO A O 1
ATOM 1506 N N . ASP A 1 198 ? 65.091 14.780 -23.396 1.00 55.22 198 ASP A N 1
ATOM 1507 C CA . ASP A 1 198 ? 65.216 13.979 -22.177 1.00 55.22 198 ASP A CA 1
ATOM 1508 C C . ASP A 1 198 ? 64.193 14.345 -21.086 1.00 55.22 198 ASP A C 1
ATOM 1510 O O . ASP A 1 198 ? 63.896 15.518 -20.861 1.00 55.22 198 ASP A O 1
ATOM 1514 N N . ASP A 1 199 ? 63.697 13.294 -20.425 1.00 52.19 199 ASP A N 1
ATOM 1515 C CA . ASP A 1 199 ? 62.813 13.235 -19.252 1.00 52.19 199 ASP A CA 1
ATOM 1516 C C . ASP A 1 199 ? 62.298 14.600 -18.715 1.00 52.19 199 ASP A C 1
ATOM 1518 O O . ASP A 1 199 ? 63.080 15.366 -18.135 1.00 52.19 199 ASP A O 1
ATOM 1522 N N . PRO A 1 200 ? 60.985 14.913 -18.819 1.00 50.81 200 PRO A N 1
ATOM 1523 C CA . PRO A 1 200 ? 60.410 16.203 -18.408 1.00 50.81 200 PRO A CA 1
ATOM 1524 C C . PRO A 1 200 ? 60.648 16.564 -16.932 1.00 50.81 200 PRO A C 1
ATOM 1526 O O . PRO A 1 200 ? 60.519 17.730 -16.560 1.00 50.81 200 PRO A O 1
ATOM 1529 N N . ALA A 1 201 ? 61.051 15.601 -16.096 1.00 54.03 201 ALA A N 1
ATOM 1530 C CA . ALA A 1 201 ? 61.492 15.834 -14.722 1.00 54.03 201 ALA A CA 1
ATOM 1531 C C . ALA A 1 201 ? 62.826 16.608 -14.602 1.00 54.03 201 ALA A C 1
ATOM 1533 O O . ALA A 1 201 ? 63.184 17.035 -13.505 1.00 54.03 201 ALA A O 1
ATOM 1534 N N . ARG A 1 202 ? 63.572 16.792 -15.702 1.00 54.16 202 ARG A N 1
ATOM 1535 C CA . ARG A 1 202 ? 64.884 17.468 -15.731 1.00 54.16 202 ARG A CA 1
ATOM 1536 C C . ARG A 1 202 ? 64.866 18.857 -16.376 1.00 54.16 202 ARG A C 1
ATOM 1538 O O . ARG A 1 202 ? 65.919 19.484 -16.477 1.00 54.16 202 ARG A O 1
ATOM 1545 N N . MET A 1 203 ? 63.704 19.354 -16.806 1.00 55.75 203 MET A N 1
ATOM 1546 C CA . MET A 1 203 ? 63.596 20.682 -17.419 1.00 55.75 203 MET A CA 1
ATOM 1547 C C . MET A 1 203 ? 63.790 21.800 -16.393 1.00 55.75 203 MET A C 1
ATOM 1549 O O . MET A 1 203 ? 63.202 21.783 -15.310 1.00 55.75 203 MET A O 1
ATOM 1553 N N . THR A 1 204 ? 64.559 22.829 -16.758 1.00 71.75 204 THR A N 1
ATOM 1554 C CA . THR A 1 204 ? 64.595 24.063 -15.967 1.00 71.75 204 THR A CA 1
ATOM 1555 C C . THR A 1 204 ? 63.267 24.827 -16.109 1.00 71.75 204 THR A C 1
ATOM 1557 O O . THR A 1 204 ? 62.561 24.672 -17.115 1.00 71.75 204 THR A O 1
ATOM 1560 N N . PRO A 1 205 ? 62.901 25.694 -15.144 1.00 64.19 205 PRO A N 1
ATOM 1561 C CA . PRO A 1 205 ? 61.647 26.450 -15.201 1.00 64.19 205 PRO A CA 1
ATOM 1562 C C . PRO A 1 205 ? 61.475 27.284 -16.480 1.00 64.19 205 PRO A C 1
ATOM 1564 O O . PRO A 1 205 ? 60.355 27.450 -16.961 1.00 64.19 205 PRO A O 1
ATOM 1567 N N . GLU A 1 206 ? 62.569 27.781 -17.061 1.00 68.62 206 GLU A N 1
ATOM 1568 C CA . GLU A 1 206 ? 62.554 28.552 -18.310 1.00 68.62 206 GLU A CA 1
ATOM 1569 C C . GLU A 1 206 ? 62.272 27.671 -19.533 1.00 68.62 206 GLU A C 1
ATOM 1571 O O . GLU A 1 206 ? 61.470 28.045 -20.391 1.00 68.62 206 GLU A O 1
ATOM 1576 N N . GLN A 1 207 ? 62.850 26.469 -19.579 1.00 65.25 207 GLN A N 1
ATOM 1577 C CA . GLN A 1 207 ? 62.608 25.496 -20.648 1.00 65.25 207 GLN A CA 1
ATOM 1578 C C . GLN A 1 207 ? 61.162 24.990 -20.628 1.00 65.25 207 GLN A C 1
ATOM 1580 O O . GLN A 1 207 ? 60.506 24.944 -21.670 1.00 65.25 207 GLN A O 1
ATOM 1585 N N . ALA A 1 208 ? 60.620 24.716 -19.438 1.00 61.25 208 ALA A N 1
ATOM 1586 C CA . ALA A 1 208 ? 59.218 24.333 -19.278 1.00 61.25 208 ALA A CA 1
ATOM 1587 C C . ALA A 1 208 ? 58.265 25.455 -19.732 1.00 61.25 208 ALA A C 1
ATOM 1589 O O . ALA A 1 208 ? 57.249 25.206 -20.387 1.00 61.25 208 ALA A O 1
ATOM 1590 N N . ARG A 1 209 ? 58.613 26.715 -19.438 1.00 65.69 209 ARG A N 1
ATOM 1591 C CA . ARG A 1 209 ? 57.843 27.895 -19.860 1.00 65.69 209 ARG A CA 1
ATOM 1592 C C . ARG A 1 209 ? 57.843 28.061 -21.381 1.00 65.69 209 ARG A C 1
ATOM 1594 O O . ARG A 1 209 ? 56.800 28.383 -21.952 1.00 65.69 209 ARG A O 1
ATOM 1601 N N . ALA A 1 210 ? 58.988 27.846 -22.028 1.00 69.94 210 ALA A N 1
ATOM 1602 C CA . ALA A 1 210 ? 59.123 27.921 -23.480 1.00 69.94 210 ALA A CA 1
ATOM 1603 C C . ALA A 1 210 ? 58.294 26.828 -24.176 1.00 69.94 210 ALA A C 1
ATOM 1605 O O . ALA A 1 210 ? 57.484 27.148 -25.048 1.00 69.94 210 ALA A O 1
ATOM 1606 N N . ALA A 1 211 ? 58.398 25.577 -23.714 1.00 63.91 211 ALA A N 1
ATOM 1607 C CA . ALA A 1 211 ? 57.616 24.455 -24.235 1.00 63.91 211 ALA A CA 1
ATOM 1608 C C . ALA A 1 211 ? 56.100 24.676 -24.071 1.00 63.91 211 ALA A C 1
ATOM 1610 O O . ALA A 1 211 ? 55.321 24.464 -25.001 1.00 63.91 211 ALA A O 1
ATOM 1611 N N . TYR A 1 212 ? 55.671 25.195 -22.916 1.00 67.69 212 TYR A N 1
ATOM 1612 C CA . TYR A 1 212 ? 54.264 25.513 -22.667 1.00 67.69 212 TYR A CA 1
ATOM 1613 C C . TYR A 1 212 ? 53.729 26.636 -23.572 1.00 67.69 212 TYR A C 1
ATOM 1615 O O . TYR A 1 212 ? 52.576 26.601 -24.012 1.00 67.69 212 TYR A O 1
ATOM 1623 N N . ASN A 1 213 ? 54.549 27.645 -23.871 1.00 76.31 213 ASN A N 1
ATOM 1624 C CA . ASN A 1 213 ? 54.157 28.724 -24.776 1.00 76.31 213 ASN A CA 1
ATOM 1625 C C . ASN A 1 213 ? 54.065 28.255 -26.232 1.00 76.31 213 ASN A C 1
ATOM 1627 O O . ASN A 1 213 ? 53.145 28.680 -26.932 1.00 76.31 213 ASN A O 1
ATOM 1631 N N . GLN A 1 214 ? 54.956 27.357 -26.658 1.00 67.44 214 GLN A N 1
ATOM 1632 C CA . GLN A 1 214 ? 54.909 26.740 -27.982 1.00 67.44 214 GLN A CA 1
ATOM 1633 C C . GLN A 1 214 ? 53.634 25.903 -28.164 1.00 67.44 214 GLN A C 1
ATOM 1635 O O . GLN A 1 214 ? 52.879 26.142 -29.105 1.00 67.44 214 GLN A O 1
ATOM 1640 N N . LEU A 1 215 ? 53.314 25.034 -27.199 1.00 65.94 215 LEU A N 1
ATOM 1641 C CA . LEU A 1 215 ? 52.088 24.228 -27.216 1.00 65.94 215 LEU A CA 1
ATOM 1642 C C . LEU A 1 215 ? 50.820 25.098 -27.279 1.00 65.94 215 LEU A C 1
ATOM 1644 O O . LEU A 1 215 ? 49.872 24.792 -28.000 1.00 65.94 215 LEU A O 1
ATOM 1648 N N . LYS A 1 216 ? 50.796 26.228 -26.556 1.00 66.56 216 LYS A N 1
ATOM 1649 C CA . LYS A 1 216 ? 49.679 27.187 -26.638 1.00 66.56 216 LYS A CA 1
ATOM 1650 C C . LYS A 1 216 ? 49.544 27.842 -28.015 1.00 66.56 216 LYS A C 1
ATOM 1652 O O . LYS A 1 216 ? 48.427 28.206 -28.380 1.00 66.56 216 LYS A O 1
ATOM 1657 N N . GLY A 1 217 ? 50.644 28.027 -28.746 1.00 70.56 217 GLY A N 1
ATOM 1658 C CA . GLY A 1 217 ? 50.623 28.486 -30.136 1.00 70.56 217 GLY A CA 1
ATOM 1659 C C . GLY A 1 217 ? 49.995 27.440 -31.052 1.00 70.56 217 GLY A C 1
ATOM 1660 O O . GLY A 1 217 ? 49.021 27.732 -31.735 1.00 70.56 217 GLY A O 1
ATOM 1661 N N . GLU A 1 218 ? 50.459 26.196 -30.955 1.00 63.28 218 GLU A N 1
ATOM 1662 C CA . GLU A 1 218 ? 49.977 25.076 -31.775 1.00 63.28 218 GLU A CA 1
ATOM 1663 C C . GLU A 1 218 ? 48.481 24.787 -31.554 1.00 63.28 218 GLU A C 1
ATOM 1665 O O . GLU A 1 218 ? 47.729 24.609 -32.512 1.00 63.28 218 GLU A O 1
ATOM 1670 N N . ILE A 1 219 ? 48.009 24.832 -30.300 1.00 60.91 219 ILE A N 1
ATOM 1671 C CA . ILE A 1 219 ? 46.579 24.692 -29.972 1.00 60.91 219 ILE A CA 1
ATOM 1672 C C . ILE A 1 219 ? 45.760 25.857 -30.544 1.00 60.91 219 ILE A C 1
ATOM 1674 O O . ILE A 1 219 ? 44.630 25.658 -30.993 1.00 60.91 219 ILE A O 1
ATOM 1678 N N . ARG A 1 220 ? 46.304 27.081 -30.535 1.00 64.62 220 ARG A N 1
ATOM 1679 C CA . ARG A 1 220 ? 45.626 28.249 -31.114 1.00 64.62 220 ARG A CA 1
ATOM 1680 C C . ARG A 1 220 ? 45.493 28.103 -32.624 1.00 64.62 220 ARG A C 1
ATOM 1682 O O . ARG A 1 220 ? 44.409 28.354 -33.144 1.00 64.62 220 ARG A O 1
ATOM 1689 N N . ASP A 1 221 ? 46.548 27.663 -33.296 1.00 63.59 221 ASP A N 1
ATOM 1690 C CA . ASP A 1 221 ? 46.552 27.472 -34.744 1.00 63.59 221 ASP A CA 1
ATOM 1691 C C . ASP A 1 221 ? 45.582 26.355 -35.144 1.00 63.59 221 ASP A C 1
ATOM 1693 O O . ASP A 1 221 ? 44.751 26.550 -36.035 1.00 63.59 221 ASP A O 1
ATOM 1697 N N . HIS A 1 222 ? 45.578 25.244 -34.400 1.00 62.00 222 HIS A N 1
ATOM 1698 C CA . HIS A 1 222 ? 44.618 24.155 -34.575 1.00 62.00 222 HIS A CA 1
ATOM 1699 C C . HIS A 1 222 ? 43.163 24.616 -34.376 1.00 62.00 222 HIS A C 1
ATOM 1701 O O . HIS A 1 222 ? 42.310 24.356 -35.223 1.00 62.00 222 HIS A O 1
ATOM 1707 N N . ASN A 1 223 ? 42.874 25.368 -33.309 1.00 56.72 223 ASN A N 1
ATOM 1708 C CA . ASN A 1 223 ? 41.520 25.860 -33.019 1.00 56.72 223 ASN A CA 1
ATOM 1709 C C . ASN A 1 223 ? 41.071 27.013 -33.933 1.00 56.72 223 ASN A C 1
ATOM 1711 O O . ASN A 1 223 ? 39.875 27.287 -34.039 1.00 56.72 223 ASN A O 1
ATOM 1715 N N . SER A 1 224 ? 42.008 27.703 -34.587 1.00 56.09 224 SER A N 1
ATOM 1716 C CA . SER A 1 224 ? 41.712 28.743 -35.581 1.00 56.09 224 SER A CA 1
ATOM 1717 C C . SER A 1 224 ? 41.333 28.175 -36.954 1.00 56.09 224 SER A C 1
ATOM 1719 O O . SER A 1 224 ? 40.894 28.919 -37.836 1.00 56.09 224 SER A O 1
ATOM 1721 N N . TRP A 1 225 ? 41.444 26.856 -37.133 1.00 47.31 225 TRP A N 1
ATOM 1722 C CA . TRP A 1 225 ? 41.029 26.185 -38.353 1.00 47.31 225 TRP A CA 1
ATOM 1723 C C . TRP A 1 225 ? 39.509 26.290 -38.548 1.00 47.31 225 TRP A C 1
ATOM 1725 O O . TRP A 1 225 ? 38.712 25.845 -37.721 1.00 47.31 225 TRP A O 1
ATOM 1735 N N . ARG A 1 226 ? 39.089 26.876 -39.676 1.00 42.41 226 ARG A N 1
ATOM 1736 C CA . ARG A 1 226 ? 37.705 26.815 -40.166 1.00 42.41 226 ARG A CA 1
ATOM 1737 C C . ARG A 1 226 ? 37.655 26.012 -41.465 1.00 42.41 226 ARG A C 1
ATOM 1739 O O . ARG A 1 226 ? 38.504 26.238 -42.332 1.00 42.41 226 ARG A O 1
ATOM 1746 N N . PRO A 1 227 ? 36.661 25.129 -41.657 1.00 41.09 227 PRO A N 1
ATOM 1747 C CA . PRO A 1 227 ? 36.508 24.435 -42.926 1.00 41.09 227 PRO A CA 1
ATOM 1748 C C . PRO A 1 227 ? 36.084 25.433 -44.015 1.00 41.09 227 PRO A C 1
ATOM 1750 O O . PRO A 1 227 ? 35.259 26.318 -43.776 1.00 41.09 227 PRO A O 1
ATOM 1753 N N . ARG A 1 228 ? 36.656 25.307 -45.222 1.00 37.12 228 ARG A N 1
ATOM 1754 C CA . ARG A 1 228 ? 36.222 26.084 -46.396 1.00 37.12 228 ARG A CA 1
ATOM 1755 C C . ARG A 1 228 ? 34.756 25.772 -46.699 1.00 37.12 228 ARG A C 1
ATOM 1757 O O . ARG A 1 228 ? 34.363 24.609 -46.732 1.00 37.12 228 ARG A O 1
ATOM 1764 N N . SER A 1 229 ? 33.980 26.820 -46.953 1.00 33.66 229 SER A N 1
ATOM 1765 C CA . SER A 1 229 ? 32.611 26.750 -47.455 1.00 33.66 229 SER A CA 1
ATOM 1766 C C . SER A 1 229 ? 32.528 25.864 -48.702 1.00 33.66 229 SER A C 1
ATOM 1768 O O . SER A 1 229 ? 33.221 26.092 -49.693 1.00 33.66 229 SER A O 1
ATOM 1770 N N . MET A 1 230 ? 31.655 24.856 -48.650 1.00 35.09 230 MET A N 1
ATOM 1771 C CA . MET A 1 230 ? 31.180 24.134 -49.827 1.00 35.09 230 MET A CA 1
ATOM 1772 C C . MET A 1 230 ? 30.477 25.139 -50.745 1.00 35.09 230 MET A C 1
ATOM 1774 O O . MET A 1 230 ? 29.488 25.765 -50.362 1.00 35.09 230 MET A O 1
ATOM 1778 N N . THR A 1 231 ? 31.006 25.321 -51.950 1.00 32.53 231 THR A N 1
ATOM 1779 C CA . THR A 1 231 ? 30.311 25.967 -53.066 1.00 32.53 231 THR A CA 1
ATOM 1780 C C . THR A 1 231 ? 28.950 25.292 -53.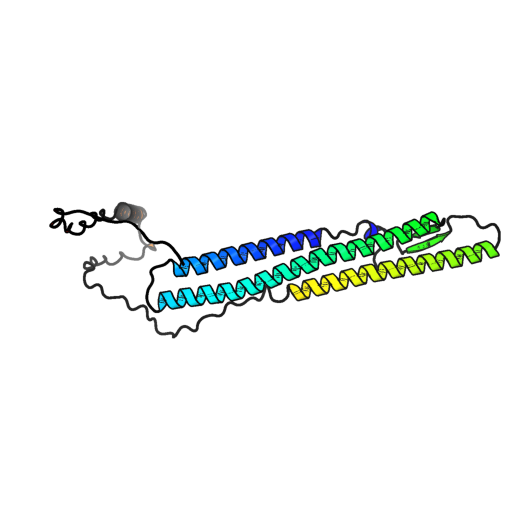280 1.00 32.53 231 THR A C 1
ATOM 1782 O O . THR A 1 231 ? 28.887 24.060 -53.254 1.00 32.53 231 THR A O 1
ATOM 1785 N N . PRO A 1 232 ? 27.853 26.042 -53.502 1.00 32.91 232 PRO A N 1
ATOM 1786 C CA . PRO A 1 232 ? 26.562 25.424 -53.764 1.00 32.91 232 PRO A CA 1
ATOM 1787 C C . PRO A 1 232 ? 26.615 24.650 -55.085 1.00 32.91 232 PRO A C 1
ATOM 1789 O O . PRO A 1 232 ? 27.222 25.090 -56.066 1.00 32.91 232 PRO A O 1
ATOM 1792 N N . ALA A 1 233 ? 25.987 23.475 -55.078 1.00 34.44 233 ALA A N 1
ATOM 1793 C CA . ALA A 1 233 ? 25.861 22.594 -56.227 1.00 34.44 233 ALA A CA 1
ATOM 1794 C C . ALA A 1 233 ? 25.303 23.347 -57.448 1.00 34.44 233 ALA A C 1
ATOM 1796 O O . ALA A 1 233 ? 24.334 24.100 -57.341 1.00 34.44 233 ALA A O 1
ATOM 1797 N N . ARG A 1 234 ? 25.909 23.120 -58.621 1.00 32.88 234 ARG A N 1
ATOM 1798 C CA . ARG A 1 234 ? 25.344 23.524 -59.915 1.00 32.88 234 ARG A CA 1
ATOM 1799 C C . ARG A 1 234 ? 23.930 22.954 -60.040 1.00 32.88 234 ARG A C 1
ATOM 1801 O O . ARG A 1 234 ? 23.751 21.742 -59.949 1.00 32.88 234 ARG A O 1
ATOM 1808 N N . SER A 1 235 ? 22.959 23.827 -60.290 1.00 32.06 235 SER A N 1
ATOM 1809 C CA . SER A 1 235 ? 21.595 23.450 -60.659 1.00 32.06 235 SER A CA 1
ATOM 1810 C C . SER A 1 235 ? 21.587 22.525 -61.889 1.00 32.06 235 SER A C 1
ATOM 1812 O O . SER A 1 235 ? 22.414 22.711 -62.790 1.00 32.06 235 SER A O 1
ATOM 1814 N N . PRO A 1 236 ? 20.664 21.548 -61.966 1.00 33.38 236 PRO A N 1
ATOM 1815 C CA . PRO A 1 236 ? 20.514 20.696 -63.142 1.00 33.38 236 PRO A CA 1
ATOM 1816 C C . PRO A 1 236 ? 20.026 21.509 -64.358 1.00 33.38 236 PRO A C 1
ATOM 1818 O O . PRO A 1 236 ? 19.336 22.517 -64.182 1.00 33.38 236 PRO A O 1
ATOM 1821 N N . PRO A 1 237 ? 20.372 21.107 -65.596 1.00 33.69 237 PRO A N 1
ATOM 1822 C CA . PRO A 1 237 ? 20.011 21.858 -66.792 1.00 33.69 237 PRO A CA 1
ATOM 1823 C C . PRO A 1 237 ? 18.498 21.834 -67.047 1.00 33.69 237 PRO A C 1
ATOM 1825 O O . PRO A 1 237 ? 17.889 20.779 -67.225 1.00 33.69 237 PRO A O 1
ATOM 1828 N N . THR A 1 238 ? 17.917 23.030 -67.119 1.00 31.31 238 THR A N 1
ATOM 1829 C CA . THR A 1 238 ? 16.552 23.304 -67.567 1.00 31.31 238 THR A CA 1
ATOM 1830 C C . THR A 1 238 ? 16.357 22.793 -68.993 1.00 31.31 238 THR A C 1
ATOM 1832 O O . THR A 1 238 ? 16.942 23.318 -69.942 1.00 31.31 238 THR A O 1
ATOM 1835 N N . THR A 1 239 ? 15.519 21.775 -69.176 1.00 38.06 239 THR A N 1
ATOM 1836 C CA . THR A 1 239 ? 15.054 21.359 -70.505 1.00 38.06 239 THR A CA 1
ATOM 1837 C C . THR A 1 239 ? 13.899 22.266 -70.928 1.00 38.06 239 THR A C 1
ATOM 1839 O O . THR A 1 239 ? 12.738 21.881 -70.899 1.00 38.06 239 THR A O 1
ATOM 1842 N N . GLU A 1 240 ? 14.210 23.502 -71.315 1.00 34.66 240 GLU A N 1
ATOM 1843 C CA . GLU A 1 240 ? 13.241 24.422 -71.921 1.00 34.66 240 GLU A CA 1
ATOM 1844 C C . GLU A 1 240 ? 13.541 24.568 -73.414 1.00 34.66 240 GLU A C 1
ATOM 1846 O O . GLU A 1 240 ? 14.009 25.585 -73.918 1.00 34.66 240 GLU A O 1
ATOM 1851 N N . LYS A 1 241 ? 13.275 23.485 -74.148 1.00 42.28 241 LYS A N 1
ATOM 1852 C CA . LYS A 1 241 ? 13.072 23.543 -75.596 1.00 42.28 241 LYS A CA 1
ATOM 1853 C C . LYS A 1 241 ? 11.824 22.759 -75.974 1.00 42.28 241 LYS A C 1
ATOM 1855 O O . LYS A 1 241 ? 11.897 21.845 -76.779 1.00 42.28 241 LYS A O 1
ATOM 1860 N N . GLN A 1 242 ? 10.689 23.117 -75.370 1.00 35.53 242 GLN A N 1
ATOM 1861 C CA . GLN A 1 242 ? 9.349 22.825 -75.894 1.00 35.53 242 GLN A CA 1
ATOM 1862 C C . GLN A 1 242 ? 8.269 23.589 -75.102 1.00 35.53 242 GLN A C 1
ATOM 1864 O O . GLN A 1 242 ? 7.473 23.023 -74.366 1.00 35.53 242 GLN A O 1
ATOM 1869 N N . MET A 1 243 ? 8.207 24.910 -75.283 1.00 30.80 243 MET A N 1
ATOM 1870 C CA . MET A 1 243 ? 6.986 25.683 -75.031 1.00 30.80 243 MET A CA 1
ATOM 1871 C C . MET A 1 243 ? 6.664 26.533 -76.257 1.00 30.80 243 MET A C 1
ATOM 1873 O O . MET A 1 243 ? 6.900 27.735 -76.319 1.00 30.80 243 MET A O 1
ATOM 1877 N N . ARG A 1 244 ? 6.100 25.872 -77.267 1.00 35.38 244 ARG A N 1
ATOM 1878 C CA . ARG A 1 244 ? 5.188 26.513 -78.214 1.00 35.38 244 ARG A CA 1
ATOM 1879 C C . ARG A 1 244 ? 4.179 25.474 -78.700 1.00 35.38 244 ARG A C 1
ATOM 1881 O O . ARG A 1 244 ? 4.316 24.963 -79.797 1.00 35.38 244 ARG A O 1
ATOM 1888 N N . SER A 1 245 ? 3.236 25.116 -77.827 1.00 32.84 245 SER A N 1
ATOM 1889 C CA . SER A 1 245 ? 1.810 24.924 -78.144 1.00 32.84 245 SER A CA 1
ATOM 1890 C C . SER A 1 245 ? 1.083 24.383 -76.904 1.00 32.84 245 SER A C 1
ATOM 1892 O O . SER A 1 245 ? 1.220 23.222 -76.544 1.00 32.84 245 SER A O 1
ATOM 1894 N N . MET A 1 246 ? 0.289 25.231 -76.252 1.00 28.97 246 MET A N 1
ATOM 1895 C CA . MET A 1 246 ? -0.931 24.797 -75.546 1.00 28.97 246 MET A CA 1
ATOM 1896 C C . MET A 1 246 ? -2.010 24.394 -76.594 1.00 28.97 246 MET A C 1
ATOM 1898 O O . MET A 1 246 ? -1.736 24.619 -77.778 1.00 28.97 246 MET A O 1
ATOM 1902 N N . PRO A 1 247 ? -3.223 23.872 -76.261 1.00 41.44 247 PRO A N 1
ATOM 1903 C CA . PRO A 1 247 ? -3.883 23.761 -74.944 1.00 41.44 247 PRO A CA 1
ATOM 1904 C C . PRO A 1 247 ? -4.656 22.440 -74.659 1.00 41.44 247 PRO A C 1
ATOM 1906 O O . PRO A 1 247 ? -4.993 21.684 -75.563 1.00 41.44 247 PRO A O 1
ATOM 1909 N N . GLY A 1 248 ? -5.106 22.259 -73.405 1.00 28.58 248 GLY A N 1
ATOM 1910 C CA . GLY A 1 248 ? -6.483 21.794 -73.161 1.00 28.58 248 GLY A CA 1
ATOM 1911 C C . GLY A 1 248 ? -6.733 20.643 -72.170 1.00 28.58 248 GLY A C 1
ATOM 1912 O O . GLY A 1 248 ? -6.410 19.498 -72.449 1.00 28.58 248 GLY A O 1
ATOM 1913 N N . LYS A 1 249 ? -7.526 20.982 -71.136 1.00 33.22 249 LYS A N 1
ATOM 1914 C CA . LYS A 1 249 ? -8.515 20.168 -70.379 1.00 33.22 249 LYS A CA 1
ATOM 1915 C C . LYS A 1 249 ? -8.079 19.391 -69.116 1.00 33.22 249 LYS A C 1
ATOM 1917 O O . LYS A 1 249 ? -7.583 18.282 -69.184 1.00 33.22 249 LYS A O 1
ATOM 1922 N N . ALA A 1 250 ? -8.370 20.026 -67.971 1.00 36.25 250 ALA A N 1
ATOM 1923 C CA . ALA A 1 250 ? -9.342 19.674 -66.909 1.00 36.25 250 ALA A CA 1
ATOM 1924 C C . ALA A 1 250 ? -9.508 18.212 -66.385 1.00 36.25 250 ALA A C 1
ATOM 1926 O O . ALA A 1 250 ? -9.320 17.254 -67.124 1.00 36.25 250 ALA A O 1
ATOM 1927 N N . PRO A 1 251 ? -9.934 18.040 -65.108 1.00 42.44 251 PRO A N 1
ATOM 1928 C CA . PRO A 1 251 ? -9.556 16.914 -64.245 1.00 42.44 251 PRO A CA 1
ATOM 1929 C C . PRO A 1 251 ? -10.692 15.910 -63.940 1.00 42.44 251 PRO A C 1
ATOM 1931 O O . PRO A 1 251 ? -11.867 16.267 -63.965 1.00 42.44 251 PRO A O 1
ATOM 1934 N N . TRP A 1 252 ? -10.336 14.691 -63.514 1.00 31.62 252 TRP A N 1
ATOM 1935 C CA . TRP A 1 252 ? -11.235 13.706 -62.877 1.00 31.62 252 TRP A CA 1
ATOM 1936 C C . TRP A 1 252 ? -10.497 13.101 -61.668 1.00 31.62 252 TRP A C 1
ATOM 1938 O O . TRP A 1 252 ? -9.391 12.602 -61.832 1.00 31.62 252 TRP A O 1
ATOM 1948 N N . ARG A 1 253 ? -10.834 13.423 -60.411 1.00 32.09 253 ARG A N 1
ATOM 1949 C CA . ARG A 1 253 ? -11.916 12.960 -59.504 1.00 32.09 253 ARG A CA 1
ATOM 1950 C C . ARG A 1 253 ? -11.869 11.469 -59.113 1.00 32.09 253 ARG A C 1
ATOM 1952 O O . ARG A 1 253 ? -11.784 10.593 -59.957 1.00 32.09 253 ARG A O 1
ATOM 1959 N N . ARG A 1 254 ? -11.963 11.278 -57.788 1.00 35.16 254 ARG A N 1
ATOM 1960 C CA . ARG A 1 254 ? -12.070 10.045 -56.988 1.00 35.16 254 ARG A CA 1
ATOM 1961 C C . ARG A 1 254 ? -13.070 9.026 -57.538 1.00 35.16 254 ARG A C 1
ATOM 1963 O O . ARG A 1 254 ? -14.164 9.438 -57.921 1.00 35.16 254 ARG A O 1
ATOM 1970 N N . SER A 1 255 ? -12.745 7.752 -57.327 1.00 44.34 255 SER A N 1
ATOM 1971 C CA . SER A 1 255 ? -13.522 6.809 -56.508 1.00 44.34 255 SER A CA 1
ATOM 1972 C C . SER A 1 255 ? -12.565 5.841 -55.826 1.00 44.34 255 SER A C 1
ATOM 1974 O O . SER A 1 255 ? -11.548 5.501 -56.466 1.00 44.34 255 SER A O 1
#

Foldseek 3Di:
DAWPVCLVPDALVVLLVQLVVLLVVLVVQLVVLVVQLVVLVVDPDDDDVSVVSNVQSVQSSVLSNVLSVLSNQLSVLSVVLRVVLVVLSVVLVVLQVVLVVVQWHAGRLRQIGHNDDDPDPVRVVVVVVVSVVSSVSSVVSVVVSVVSNVVSVVSSCVSNPCSVVRDRDDDDDPPDPPPDDPPPPPDDDDPDDPDDPPDPVPDDPVRVVVVVVVVVVVVVVVVPDDDDDDDDDDDDDDPPPDPDDDDDDDDDDDD

Organism: Mycobacterium kansasii (NCBI:txid1768)

Secondary structure (DSSP, 8-state):
---HHHHHH---HHHHHHHHHHHHHHHHHHHHHHHHHHHHHHS---SHHHHHHHHHHHHHHHHHHHHHHHHHHHHHHHHHHHHHHHHHHHHHHHHHHHHHHTTEEE-TT--EEE-SPPSSHHHHHHHHHHHHHHHHHHHHHHHHHHHHHHHHHHHHHHHTTTSTT--PPPPPPPSS--------TTS-----PPPPPS-GGG--HHHHHHHHHHHHHHHHHHHT--PPPPPPPPPPP------S-----------